Protein AF-A0A1G4R209-F1 (afdb_monomer_lite)

pLDDT: mean 73.8, std 14.52, range [31.02, 89.31]

Foldseek 3Di:
DDDDPQLVVCLVVLVLLSLQLVLLVCCVVDLVCPNNVVSVVVSVVSVRDNADDDDDDPQDDDDQEVVNLVVLSVVCSVHVHPVSVVSSSVSSCNHVVVVVPDPPDPPCPVPPPPDPPVPVVVVVVVVVVVVVVVVVVVVVVVVVVVVVVVLVVVLVVLVVVLVVLQCVQFCDNVDDSPDPVRGNDDPVSVVSNVVSVVVNVVSVVVVVVVD

Structure (mmCIF, N/CA/C/O backbone):
data_AF-A0A1G4R209-F1
#
_entry.id   AF-A0A1G4R209-F1
#
loop_
_atom_site.group_PDB
_atom_site.id
_atom_site.type_symbol
_atom_site.label_atom_id
_atom_site.label_alt_id
_atom_site.label_comp_id
_atom_site.label_asym_id
_atom_site.label_entity_id
_atom_site.label_seq_id
_atom_site.pdbx_PDB_ins_code
_atom_site.Cartn_x
_atom_site.Cartn_y
_atom_site.Cartn_z
_atom_site.occupancy
_atom_site.B_iso_or_equiv
_atom_site.auth_seq_id
_atom_site.auth_comp_id
_atom_site.auth_asym_id
_atom_site.auth_atom_id
_atom_site.pdbx_PDB_model_num
ATOM 1 N N . MET A 1 1 ? 9.454 -24.831 -10.339 1.00 47.66 1 MET A N 1
ATOM 2 C CA . MET A 1 1 ? 9.969 -24.178 -9.111 1.00 47.66 1 MET A CA 1
ATOM 3 C C . MET A 1 1 ? 8.764 -23.698 -8.319 1.00 47.66 1 MET A C 1
ATOM 5 O O . MET A 1 1 ? 7.749 -23.421 -8.931 1.00 47.66 1 MET A O 1
ATOM 9 N N . ALA A 1 2 ? 8.815 -23.712 -6.988 1.00 62.03 2 ALA A N 1
ATOM 10 C CA . ALA A 1 2 ? 7.630 -23.495 -6.159 1.00 62.03 2 ALA A CA 1
ATOM 11 C C . ALA A 1 2 ? 7.357 -22.002 -5.916 1.00 62.03 2 ALA A C 1
ATOM 13 O O . ALA A 1 2 ? 8.281 -21.244 -5.626 1.00 62.03 2 ALA A O 1
ATOM 14 N N . ILE A 1 3 ? 6.080 -21.617 -5.981 1.00 74.06 3 ILE A N 1
ATOM 15 C CA . ILE A 1 3 ? 5.560 -20.349 -5.454 1.00 74.06 3 ILE A CA 1
ATOM 16 C C . ILE A 1 3 ? 6.039 -20.184 -4.008 1.00 74.06 3 ILE A C 1
ATOM 18 O O . ILE A 1 3 ? 5.932 -21.131 -3.218 1.00 74.06 3 ILE A O 1
ATOM 22 N N . SER A 1 4 ? 6.568 -19.002 -3.679 1.00 82.31 4 SER A N 1
ATOM 23 C CA . SER A 1 4 ? 7.173 -18.740 -2.373 1.00 82.31 4 SER A CA 1
ATOM 24 C C . SER A 1 4 ? 6.149 -18.863 -1.239 1.00 82.31 4 SER A C 1
ATOM 26 O O . SER A 1 4 ? 4.947 -18.648 -1.432 1.00 82.31 4 SER A O 1
ATOM 28 N N . ASN A 1 5 ? 6.613 -19.241 -0.047 1.00 83.69 5 ASN A N 1
ATOM 29 C CA . ASN A 1 5 ? 5.727 -19.399 1.105 1.00 83.69 5 ASN A CA 1
ATOM 30 C C . ASN A 1 5 ? 5.118 -18.057 1.527 1.00 83.69 5 ASN A C 1
ATOM 32 O O . ASN A 1 5 ? 3.959 -18.027 1.928 1.00 83.69 5 ASN A O 1
ATOM 36 N N . GLU A 1 6 ? 5.857 -16.962 1.362 1.00 83.69 6 GLU A N 1
ATOM 37 C CA . GLU A 1 6 ? 5.398 -15.597 1.627 1.00 83.69 6 GLU A CA 1
ATOM 38 C C . GLU A 1 6 ? 4.187 -15.256 0.753 1.00 83.69 6 GLU A C 1
ATOM 40 O O . GLU A 1 6 ? 3.164 -14.808 1.261 1.00 83.69 6 GLU A O 1
ATOM 45 N N . PHE A 1 7 ? 4.239 -15.579 -0.544 1.00 86.06 7 PHE A N 1
ATOM 46 C CA . PHE A 1 7 ? 3.107 -15.347 -1.439 1.00 86.06 7 PHE A CA 1
ATOM 47 C C . PHE A 1 7 ? 1.883 -16.182 -1.061 1.00 86.06 7 PHE A C 1
ATOM 49 O O . PHE A 1 7 ? 0.761 -15.683 -1.063 1.00 86.06 7 PHE A O 1
ATOM 56 N N . LYS A 1 8 ? 2.080 -17.452 -0.691 1.00 87.00 8 LYS A N 1
ATOM 57 C CA . LYS A 1 8 ? 0.970 -18.306 -0.243 1.00 87.00 8 LYS A CA 1
ATOM 58 C C . LYS A 1 8 ? 0.307 -17.753 1.016 1.00 87.00 8 LYS A C 1
ATOM 60 O O . LYS A 1 8 ? -0.918 -17.754 1.088 1.00 87.00 8 LYS A O 1
ATOM 65 N N . GLN A 1 9 ? 1.099 -17.264 1.971 1.00 87.75 9 GLN A N 1
ATOM 66 C CA . GLN A 1 9 ? 0.594 -16.629 3.189 1.00 87.75 9 GLN A CA 1
ATOM 67 C C . GLN A 1 9 ? -0.182 -15.346 2.874 1.00 87.75 9 GLN A C 1
ATOM 69 O O . GLN A 1 9 ? -1.299 -15.191 3.360 1.00 87.75 9 GLN A O 1
ATOM 74 N N . ALA A 1 10 ? 0.341 -14.483 1.999 1.00 86.94 10 ALA A N 1
ATOM 75 C CA . ALA A 1 10 ? -0.349 -13.266 1.568 1.00 86.94 10 ALA A CA 1
ATOM 76 C C . ALA A 1 10 ? -1.723 -13.573 0.939 1.00 86.94 10 ALA A C 1
ATOM 78 O O . ALA A 1 10 ? -2.725 -12.937 1.268 1.00 86.94 10 ALA A O 1
ATOM 79 N N . VAL A 1 11 ? -1.801 -14.614 0.098 1.00 87.94 11 VAL A N 1
ATOM 80 C CA . VAL A 1 11 ? -3.060 -15.081 -0.510 1.00 87.94 11 VAL A CA 1
ATOM 81 C C . VAL A 1 11 ? -4.027 -15.656 0.526 1.00 87.94 11 VAL A C 1
ATOM 83 O O . VAL A 1 11 ? -5.213 -15.330 0.491 1.00 87.94 11 VAL A O 1
ATOM 86 N N . MET A 1 12 ? -3.540 -16.460 1.476 1.00 86.62 12 MET A N 1
ATOM 87 C CA . MET A 1 12 ? -4.365 -16.995 2.569 1.00 86.62 12 MET A CA 1
ATOM 88 C C . MET A 1 12 ? -4.934 -15.885 3.460 1.00 86.62 12 MET A C 1
ATOM 90 O O . MET A 1 12 ? -6.109 -15.926 3.823 1.00 86.62 12 MET A O 1
ATOM 94 N N . ASN A 1 13 ? -4.121 -14.874 3.763 1.00 87.06 13 ASN A N 1
ATOM 95 C CA . ASN A 1 13 ? -4.500 -13.726 4.585 1.00 87.06 13 ASN A CA 1
ATOM 96 C C . ASN A 1 13 ? -5.337 -12.690 3.818 1.00 87.06 13 ASN A C 1
ATOM 98 O O . ASN A 1 13 ? -5.828 -11.738 4.423 1.00 87.06 13 ASN A O 1
ATOM 102 N N . LYS A 1 14 ? -5.524 -12.880 2.502 1.00 86.69 14 LYS A N 1
ATOM 103 C CA . LYS A 1 14 ? -6.190 -11.939 1.588 1.00 86.69 14 LYS A CA 1
ATOM 104 C C . LYS A 1 14 ? -5.576 -10.536 1.633 1.00 86.69 14 LYS A C 1
ATOM 106 O O . LYS A 1 14 ? -6.288 -9.544 1.467 1.00 86.69 14 LYS A O 1
ATOM 111 N N . ASP A 1 15 ? -4.261 -10.447 1.831 1.00 87.62 15 ASP A N 1
ATOM 112 C CA . ASP A 1 15 ? -3.549 -9.173 1.773 1.00 87.62 15 ASP A CA 1
ATOM 113 C C . ASP A 1 15 ? -3.336 -8.769 0.310 1.00 87.62 15 ASP A C 1
ATOM 115 O O . ASP A 1 15 ? -2.365 -9.138 -0.351 1.00 87.62 15 ASP A O 1
ATOM 119 N N . ILE A 1 16 ? -4.295 -8.014 -0.219 1.00 86.94 16 ILE A N 1
ATOM 120 C CA . ILE A 1 16 ? -4.305 -7.591 -1.621 1.00 86.94 16 ILE A CA 1
ATOM 121 C C . ILE A 1 16 ? -3.069 -6.740 -1.956 1.00 86.94 16 ILE A C 1
ATOM 123 O O . ILE A 1 16 ? -2.544 -6.844 -3.065 1.00 86.94 16 ILE A O 1
ATOM 127 N N . LEU A 1 17 ? -2.584 -5.909 -1.028 1.00 85.06 17 LEU A N 1
ATOM 128 C CA . LEU A 1 17 ? -1.421 -5.053 -1.274 1.00 85.06 17 LEU A CA 1
ATOM 129 C C . LEU A 1 17 ? -0.145 -5.886 -1.383 1.00 85.06 17 LEU A C 1
ATOM 131 O O . LEU A 1 17 ? 0.637 -5.690 -2.316 1.00 85.06 17 LEU A O 1
ATOM 135 N N . GLU A 1 18 ? 0.035 -6.839 -0.472 1.00 84.94 18 GLU A N 1
ATOM 136 C CA . GLU A 1 18 ? 1.189 -7.732 -0.472 1.00 84.94 18 GLU A CA 1
ATOM 137 C C . GLU A 1 18 ? 1.201 -8.630 -1.718 1.00 84.94 18 GLU A C 1
ATOM 139 O O . GLU A 1 18 ? 2.226 -8.744 -2.395 1.00 84.94 18 GLU A O 1
ATOM 144 N N . ILE A 1 19 ? 0.044 -9.173 -2.114 1.00 85.88 19 ILE A N 1
ATOM 145 C CA . ILE A 1 19 ? -0.094 -9.967 -3.344 1.00 85.88 19 ILE A CA 1
ATOM 146 C C . ILE A 1 19 ? 0.293 -9.142 -4.582 1.00 85.88 19 ILE A C 1
ATOM 148 O O . ILE A 1 19 ? 1.057 -9.618 -5.426 1.00 85.88 19 ILE A O 1
ATOM 152 N N . ARG A 1 20 ? -0.190 -7.896 -4.691 1.00 88.31 20 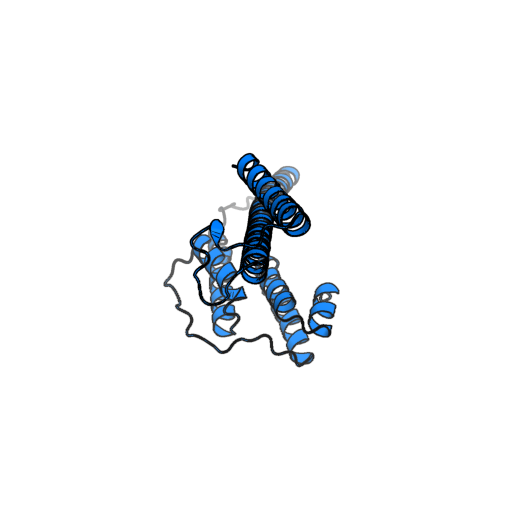ARG A N 1
ATOM 153 C CA . ARG A 1 20 ? 0.123 -6.995 -5.817 1.00 88.31 20 ARG A CA 1
ATOM 154 C C . ARG A 1 20 ? 1.607 -6.647 -5.882 1.00 88.31 20 ARG A C 1
ATOM 156 O O . ARG A 1 20 ? 2.190 -6.665 -6.966 1.00 88.31 20 ARG A O 1
ATOM 163 N N . LEU A 1 21 ? 2.227 -6.366 -4.737 1.00 83.94 21 LEU A N 1
ATOM 164 C CA . LEU A 1 21 ? 3.652 -6.050 -4.661 1.00 83.94 21 LEU A CA 1
ATOM 165 C C . LEU A 1 21 ? 4.512 -7.249 -5.080 1.00 83.94 21 LEU A C 1
ATOM 167 O O . LEU A 1 21 ? 5.443 -7.099 -5.870 1.00 83.94 21 LEU A O 1
ATOM 171 N N . LEU A 1 22 ? 4.172 -8.449 -4.603 1.00 85.00 22 LEU A N 1
ATOM 172 C CA . LEU A 1 22 ? 4.881 -9.678 -4.954 1.00 85.00 22 LEU A CA 1
ATOM 173 C C . LEU A 1 22 ? 4.715 -10.034 -6.440 1.00 85.00 22 LEU A C 1
ATOM 175 O O . LEU A 1 22 ? 5.694 -10.409 -7.089 1.00 85.00 22 LEU A O 1
ATOM 179 N N . LEU A 1 23 ? 3.518 -9.851 -7.009 1.00 87.00 23 LEU A N 1
ATOM 180 C CA . LEU A 1 23 ? 3.283 -10.013 -8.448 1.00 87.00 23 LEU A CA 1
ATOM 181 C C . LEU A 1 23 ? 4.105 -9.019 -9.271 1.00 87.00 23 LEU A C 1
ATOM 183 O O . LEU A 1 23 ? 4.783 -9.431 -10.209 1.00 87.00 23 LEU A O 1
ATOM 187 N N . LYS A 1 24 ? 4.120 -7.737 -8.893 1.00 85.75 24 LYS A N 1
ATOM 188 C CA . LYS A 1 24 ? 4.965 -6.724 -9.542 1.00 85.75 24 LYS A CA 1
ATOM 189 C C . LYS A 1 24 ? 6.442 -7.122 -9.498 1.00 85.75 24 LYS A C 1
ATOM 191 O O . LYS A 1 24 ? 7.114 -7.099 -10.525 1.00 85.75 24 LYS A O 1
ATOM 196 N N . ASN A 1 25 ? 6.949 -7.517 -8.330 1.00 84.25 25 ASN A N 1
ATOM 197 C CA . ASN A 1 25 ? 8.352 -7.904 -8.169 1.00 84.25 25 ASN A CA 1
ATOM 198 C C . ASN A 1 25 ? 8.721 -9.093 -9.067 1.00 84.25 25 ASN A C 1
ATOM 200 O O . ASN A 1 25 ? 9.827 -9.139 -9.601 1.00 84.25 25 ASN A O 1
ATOM 204 N N . SER A 1 26 ? 7.787 -10.022 -9.296 1.00 84.00 26 SER A N 1
ATOM 205 C CA . SER A 1 26 ? 8.015 -11.156 -10.197 1.00 84.00 26 SER A CA 1
ATOM 206 C C . SER A 1 26 ? 8.302 -10.738 -11.648 1.00 84.00 26 SER A C 1
ATOM 208 O O . SER A 1 26 ? 9.099 -11.405 -12.300 1.00 84.00 26 SER A O 1
ATOM 210 N N . LEU A 1 27 ? 7.749 -9.613 -12.124 1.00 82.62 27 LEU A N 1
ATOM 211 C CA . LEU A 1 27 ? 7.979 -9.091 -13.482 1.00 82.62 27 LEU A CA 1
ATOM 212 C C . LEU A 1 27 ? 9.399 -8.549 -13.682 1.00 82.62 27 LEU A C 1
ATOM 214 O O . LEU A 1 27 ? 9.926 -8.583 -14.789 1.00 82.62 27 LEU A O 1
ATOM 218 N N . LEU A 1 28 ? 10.012 -8.036 -12.613 1.00 78.19 28 LEU A N 1
ATOM 219 C CA . LEU A 1 28 ? 11.387 -7.528 -12.631 1.00 78.19 28 LEU A CA 1
ATOM 220 C C . LEU A 1 28 ? 12.420 -8.639 -12.449 1.00 78.19 28 LEU A C 1
ATOM 222 O O . LEU A 1 28 ? 13.523 -8.562 -12.985 1.00 78.19 28 LEU A O 1
ATOM 226 N N . LEU A 1 29 ? 12.064 -9.665 -11.675 1.00 73.31 29 LEU A N 1
ATOM 227 C CA . LEU A 1 29 ? 12.919 -10.823 -11.423 1.00 73.31 29 LEU A CA 1
ATOM 228 C C . LEU A 1 29 ? 12.920 -11.818 -12.589 1.00 73.31 29 LEU A C 1
ATOM 230 O O . LEU A 1 29 ? 13.865 -12.595 -12.719 1.00 73.31 29 LEU A O 1
ATOM 234 N N . ASP A 1 30 ? 11.856 -11.835 -13.391 1.00 75.06 30 ASP A N 1
ATOM 235 C CA . ASP A 1 30 ? 11.672 -12.756 -14.506 1.00 75.06 30 ASP A CA 1
ATOM 236 C C . ASP A 1 30 ? 11.050 -12.046 -15.718 1.00 75.06 30 ASP A C 1
ATOM 238 O O . ASP A 1 30 ? 9.835 -11.861 -15.806 1.00 75.06 30 ASP A O 1
ATOM 242 N N . THR A 1 31 ? 11.895 -11.711 -16.695 1.00 74.00 31 THR A N 1
ATOM 243 C CA . THR A 1 31 ? 11.481 -11.081 -17.957 1.00 74.00 31 THR A CA 1
ATOM 244 C C . THR A 1 31 ? 10.785 -12.048 -18.923 1.00 74.00 31 THR A C 1
ATOM 246 O O . THR A 1 31 ? 10.283 -11.611 -19.953 1.00 74.00 31 THR A O 1
ATOM 249 N N . SER A 1 32 ? 10.719 -13.352 -18.608 1.00 74.69 32 SER A N 1
ATOM 250 C CA . SER A 1 32 ? 9.911 -14.338 -19.350 1.00 74.69 32 SER A CA 1
ATOM 251 C C . SER A 1 32 ? 8.454 -14.410 -18.867 1.00 74.69 32 SER A C 1
ATOM 253 O O . SER A 1 32 ? 7.629 -15.128 -19.447 1.00 74.69 32 SER A O 1
ATOM 255 N N . PHE A 1 33 ? 8.136 -13.691 -17.781 1.00 82.31 33 PHE A N 1
ATOM 256 C CA . PHE A 1 33 ? 6.826 -13.650 -17.124 1.00 82.31 33 PHE A CA 1
ATOM 257 C C . PHE A 1 33 ? 6.269 -15.034 -16.742 1.00 82.31 33 PHE A C 1
ATOM 259 O O . PHE A 1 33 ? 5.058 -15.214 -16.581 1.00 82.31 33 PHE A O 1
ATOM 266 N N . GLY A 1 34 ? 7.131 -16.046 -16.610 1.00 80.56 34 GLY A N 1
ATOM 267 C CA . GLY A 1 34 ? 6.741 -17.391 -16.194 1.00 80.56 34 GLY A CA 1
ATOM 268 C C . GLY A 1 34 ? 6.256 -17.389 -14.750 1.00 80.56 34 GLY A C 1
ATOM 269 O O . GLY A 1 34 ? 5.129 -17.798 -14.472 1.00 80.56 34 GLY A O 1
ATOM 270 N N . LYS A 1 35 ? 7.064 -16.822 -13.845 1.00 81.88 35 LYS A N 1
ATOM 271 C CA . LYS A 1 35 ? 6.723 -16.724 -12.415 1.00 81.88 35 LYS A CA 1
ATOM 272 C C . LYS A 1 35 ? 5.458 -15.909 -12.165 1.00 81.88 35 LYS A C 1
ATOM 274 O O . LYS A 1 35 ? 4.622 -16.310 -11.361 1.00 81.88 35 LYS A O 1
ATOM 279 N N . TYR A 1 36 ? 5.302 -14.802 -12.888 1.00 87.12 36 TYR A N 1
ATOM 280 C CA . TYR A 1 36 ? 4.107 -13.968 -12.813 1.00 87.12 36 TYR A CA 1
ATOM 281 C C . TYR A 1 36 ? 2.836 -14.771 -13.130 1.00 87.12 36 TYR A C 1
ATOM 283 O O . TYR A 1 36 ? 1.884 -14.748 -12.352 1.00 87.12 36 TYR A O 1
ATOM 291 N N . ARG A 1 37 ? 2.836 -15.540 -14.229 1.00 87.12 37 ARG A N 1
ATOM 292 C CA . ARG A 1 37 ? 1.682 -16.364 -14.632 1.00 87.12 37 ARG A CA 1
ATOM 293 C C . ARG A 1 37 ? 1.355 -17.450 -13.613 1.00 87.12 37 ARG A C 1
ATOM 295 O O . ARG A 1 37 ? 0.186 -17.661 -13.305 1.00 87.12 37 ARG A O 1
ATOM 302 N N . GLU A 1 38 ? 2.367 -18.117 -13.062 1.00 86.75 38 GLU A N 1
ATOM 303 C CA . GLU A 1 38 ? 2.166 -19.123 -12.010 1.00 86.75 38 GLU A CA 1
ATOM 304 C C . GLU A 1 38 ? 1.527 -18.515 -10.752 1.00 86.75 38 GLU A C 1
ATOM 306 O O . GLU A 1 38 ? 0.564 -19.062 -10.210 1.00 86.75 38 GLU A O 1
ATOM 311 N N . MET A 1 39 ? 2.028 -17.358 -10.312 1.00 86.62 39 MET A N 1
ATOM 312 C CA . MET A 1 39 ? 1.504 -16.629 -9.155 1.00 86.62 39 MET A CA 1
ATOM 313 C C . MET A 1 39 ? 0.073 -16.132 -9.394 1.00 86.62 39 MET A C 1
ATOM 315 O O . MET A 1 39 ? -0.779 -16.270 -8.516 1.00 86.62 39 MET A O 1
ATOM 319 N N . LEU A 1 40 ? -0.216 -15.616 -10.591 1.00 89.31 40 LEU A N 1
ATOM 320 C CA . LEU A 1 40 ? -1.552 -15.161 -10.966 1.00 89.31 40 LEU A CA 1
ATOM 321 C C . LEU A 1 40 ? -2.562 -16.317 -10.975 1.00 89.31 40 LEU A C 1
ATOM 323 O O . LEU A 1 40 ? -3.647 -16.199 -10.405 1.00 89.31 40 LEU A O 1
ATOM 327 N N . ASN A 1 41 ? -2.183 -17.466 -11.541 1.00 88.56 41 ASN A N 1
ATOM 328 C CA . ASN A 1 41 ? -3.017 -18.669 -11.539 1.00 88.56 41 ASN A CA 1
ATOM 329 C C . ASN A 1 41 ? -3.347 -19.136 -10.115 1.00 88.56 41 ASN A C 1
ATOM 331 O O . ASN A 1 41 ? -4.488 -19.504 -9.834 1.00 88.56 41 ASN A O 1
ATOM 335 N N . TYR A 1 42 ? -2.376 -19.082 -9.201 1.00 87.94 42 TYR A N 1
ATOM 336 C CA . TYR A 1 42 ? -2.588 -19.455 -7.803 1.00 87.94 42 TYR A CA 1
ATOM 337 C C . TYR A 1 42 ? -3.586 -18.527 -7.093 1.00 87.94 42 TYR A C 1
ATOM 339 O O . TYR A 1 42 ? -4.495 -19.003 -6.408 1.00 87.94 42 TYR A O 1
ATOM 347 N N . VAL A 1 43 ? -3.478 -17.214 -7.307 1.00 88.12 43 VAL A N 1
ATOM 348 C CA . VAL A 1 43 ? -4.421 -16.220 -6.760 1.00 88.12 43 VAL A CA 1
ATOM 349 C C . VAL A 1 43 ? -5.832 -16.445 -7.296 1.00 88.12 43 VAL A C 1
ATOM 351 O O . VAL A 1 43 ? -6.779 -16.526 -6.511 1.00 88.12 43 VAL A O 1
ATOM 354 N N . ASN A 1 44 ? -5.961 -16.627 -8.613 1.00 86.19 44 ASN A N 1
ATOM 355 C CA . ASN A 1 44 ? -7.243 -16.880 -9.269 1.00 86.19 44 ASN A CA 1
ATOM 356 C C . ASN A 1 44 ? -7.898 -18.164 -8.737 1.00 86.19 44 ASN A C 1
ATOM 358 O O . ASN A 1 44 ? -9.084 -18.167 -8.417 1.00 86.19 44 ASN A O 1
ATOM 362 N N . SER A 1 45 ? -7.115 -19.235 -8.556 1.00 86.12 45 SER A N 1
ATOM 363 C CA . SER A 1 45 ? -7.606 -20.497 -7.982 1.00 86.12 45 SER A CA 1
ATOM 364 C C . SER A 1 45 ? -8.038 -20.380 -6.514 1.00 86.12 45 SER A C 1
ATOM 366 O O . SER A 1 45 ? -8.860 -21.166 -6.049 1.00 86.12 45 SER A O 1
ATOM 368 N N . SER A 1 46 ? -7.525 -19.378 -5.795 1.00 84.69 46 SER A N 1
ATOM 369 C CA . SER A 1 46 ? -7.863 -19.104 -4.394 1.00 84.69 46 SER A CA 1
ATOM 370 C C . SER A 1 46 ? -9.102 -18.207 -4.238 1.00 84.69 46 SER A C 1
ATOM 372 O O . SER A 1 46 ? -9.526 -17.940 -3.114 1.00 84.69 46 SER A O 1
ATOM 374 N N . GLY A 1 47 ? -9.686 -17.721 -5.343 1.00 80.75 47 GLY A N 1
ATOM 375 C CA . GLY A 1 47 ? -10.883 -16.874 -5.338 1.00 80.75 47 GLY A CA 1
ATOM 376 C C . GLY A 1 47 ? -10.658 -15.450 -4.812 1.00 80.75 47 GLY A C 1
ATOM 377 O O . GLY A 1 47 ? -11.614 -14.789 -4.407 1.00 80.75 47 GLY A O 1
ATOM 378 N N . VAL A 1 48 ? -9.409 -14.973 -4.782 1.00 84.94 48 VAL A N 1
ATOM 379 C CA . VAL A 1 48 ? -9.071 -13.608 -4.354 1.00 84.94 48 VAL A CA 1
ATOM 380 C C . VAL A 1 48 ? -9.067 -12.690 -5.573 1.00 84.94 48 VAL A C 1
ATOM 382 O O . VAL A 1 48 ? -8.265 -12.874 -6.484 1.00 84.94 48 VAL A O 1
ATOM 385 N N . ASN A 1 49 ? -9.936 -11.676 -5.583 1.00 84.06 49 ASN A N 1
ATOM 386 C CA . ASN A 1 49 ? -9.903 -10.650 -6.620 1.00 84.06 49 ASN A CA 1
ATOM 387 C C . ASN A 1 49 ? -8.836 -9.597 -6.288 1.00 84.06 49 ASN A C 1
ATOM 389 O O . ASN A 1 49 ? -8.969 -8.852 -5.317 1.00 84.06 49 ASN A O 1
ATOM 393 N N . ILE A 1 50 ? -7.783 -9.543 -7.100 1.00 84.06 50 ILE A N 1
ATOM 394 C CA . ILE A 1 50 ? -6.688 -8.574 -6.966 1.00 84.06 50 ILE A CA 1
ATOM 395 C C . ILE A 1 50 ? -6.827 -7.378 -7.906 1.00 84.06 50 ILE A C 1
ATOM 397 O O . ILE A 1 50 ? -6.068 -6.415 -7.768 1.00 84.06 50 ILE A O 1
ATOM 401 N N . TRP A 1 51 ? -7.773 -7.420 -8.840 1.00 84.81 51 TRP A N 1
ATOM 402 C CA . TRP A 1 51 ? -7.942 -6.405 -9.870 1.00 84.81 51 TRP A CA 1
ATOM 403 C C . TRP A 1 51 ? -8.711 -5.197 -9.342 1.00 84.81 51 TRP A C 1
ATOM 405 O O . TRP A 1 51 ? -9.608 -5.322 -8.507 1.00 84.81 51 TRP A O 1
ATOM 415 N N . ILE A 1 52 ? -8.325 -4.017 -9.815 1.00 83.25 52 ILE A N 1
ATOM 416 C CA . ILE A 1 52 ? -9.065 -2.769 -9.623 1.00 83.25 52 ILE A CA 1
ATOM 417 C C . ILE A 1 52 ? -9.849 -2.491 -10.905 1.00 83.25 52 ILE A C 1
ATOM 419 O O . ILE A 1 52 ? -9.349 -2.772 -11.997 1.00 83.25 52 ILE A O 1
ATOM 423 N N . ASP A 1 53 ? -11.050 -1.926 -10.769 1.00 74.62 53 ASP A N 1
ATOM 424 C CA . ASP A 1 53 ? -11.855 -1.474 -11.905 1.00 74.62 53 ASP A CA 1
ATOM 425 C C . ASP A 1 53 ? -11.017 -0.610 -12.855 1.00 74.62 53 ASP A C 1
ATOM 427 O O . ASP A 1 53 ? -10.323 0.328 -12.443 1.00 74.62 53 ASP A O 1
ATOM 431 N N . SER A 1 54 ? -11.051 -0.967 -14.139 1.00 62.44 54 SER A N 1
ATOM 432 C CA . SER A 1 54 ? -10.141 -0.421 -15.138 1.00 62.44 54 SER A CA 1
ATOM 433 C C . SER A 1 54 ? -10.405 1.066 -15.368 1.00 62.44 54 SER A C 1
ATOM 435 O O . SER A 1 54 ? -11.485 1.458 -15.818 1.00 62.44 54 SER A O 1
ATOM 437 N N . LYS A 1 55 ? -9.384 1.893 -15.153 1.00 67.06 55 LYS A N 1
ATOM 438 C CA . LYS A 1 55 ? -9.279 3.186 -15.833 1.00 67.06 55 LYS A CA 1
ATOM 439 C C . LYS A 1 55 ? -8.576 2.984 -17.179 1.00 67.06 55 LYS A C 1
ATOM 441 O O . LYS A 1 55 ? -7.720 2.101 -17.267 1.00 67.06 55 LYS A O 1
ATOM 446 N N . PRO A 1 56 ? -8.891 3.791 -18.206 1.00 68.75 56 PRO A N 1
ATOM 447 C CA . PRO A 1 56 ? -8.143 3.778 -19.456 1.00 68.75 56 PRO A CA 1
ATOM 448 C C . PRO A 1 56 ? -6.658 4.023 -19.178 1.00 68.75 56 PRO A C 1
ATOM 450 O O . PRO A 1 56 ? -6.302 5.009 -18.532 1.00 68.75 56 PRO A O 1
ATOM 453 N N . VAL A 1 57 ? -5.805 3.116 -19.647 1.00 72.19 57 VAL A N 1
ATOM 454 C CA . VAL A 1 57 ? -4.350 3.263 -19.548 1.00 72.19 57 VAL A CA 1
ATOM 455 C C . VAL A 1 57 ? -3.894 4.211 -20.648 1.00 72.19 57 VAL A C 1
ATOM 457 O O . VAL A 1 57 ? -4.124 3.940 -21.828 1.00 72.19 57 VAL A O 1
ATOM 460 N N . ASP A 1 58 ? -3.243 5.309 -20.270 1.00 76.38 58 ASP A N 1
ATOM 461 C CA . ASP A 1 58 ? -2.655 6.251 -21.221 1.00 76.38 58 ASP A CA 1
ATOM 462 C C . ASP A 1 58 ? -1.356 5.663 -21.795 1.00 76.38 58 ASP A C 1
ATOM 464 O O . ASP A 1 58 ? -0.272 5.765 -21.214 1.00 76.38 58 ASP A O 1
ATOM 468 N N . ARG A 1 59 ? -1.484 4.940 -22.912 1.00 81.19 59 ARG A N 1
ATOM 469 C CA . ARG A 1 59 ? -0.360 4.258 -23.558 1.00 81.19 59 ARG A CA 1
ATOM 470 C C . ARG A 1 59 ? 0.507 5.277 -24.289 1.00 81.19 59 ARG A C 1
ATOM 472 O O . ARG A 1 59 ? 0.097 5.836 -25.303 1.00 81.19 59 ARG A O 1
ATOM 479 N N . LYS A 1 60 ? 1.740 5.462 -23.822 1.00 82.56 60 LYS A N 1
ATOM 480 C CA . LYS A 1 60 ? 2.720 6.326 -24.487 1.00 82.56 60 LYS A CA 1
ATOM 481 C C . LYS A 1 60 ? 3.273 5.661 -25.740 1.00 82.56 60 LYS A C 1
ATOM 483 O O . LYS A 1 60 ? 3.489 4.447 -25.782 1.00 82.56 60 LYS A O 1
ATOM 488 N N . GLU A 1 61 ? 3.556 6.479 -26.746 1.00 80.12 61 GLU A N 1
ATOM 489 C CA . GLU A 1 61 ? 4.203 6.030 -27.974 1.00 80.12 61 GLU A CA 1
ATOM 490 C C . GLU A 1 61 ? 5.670 5.637 -27.737 1.00 80.12 61 GLU A C 1
ATOM 492 O O . GLU A 1 61 ? 6.328 6.079 -26.791 1.00 80.12 61 GLU A O 1
ATOM 497 N N . LYS A 1 62 ? 6.183 4.761 -28.605 1.00 78.38 62 LYS A N 1
ATOM 498 C CA . LYS A 1 62 ? 7.587 4.334 -28.606 1.00 78.38 62 LYS A CA 1
ATOM 499 C C . LYS A 1 62 ? 8.499 5.498 -29.035 1.00 78.38 62 LYS A C 1
ATOM 501 O O . LYS A 1 62 ? 8.063 6.336 -29.821 1.00 78.38 62 LYS A O 1
ATOM 506 N N . PRO A 1 63 ? 9.778 5.521 -28.618 1.00 79.38 63 PRO A N 1
ATOM 507 C CA . PRO A 1 63 ? 10.501 4.481 -27.881 1.00 79.38 63 PRO A CA 1
ATOM 508 C C . PRO A 1 63 ? 10.249 4.516 -26.369 1.00 79.38 63 PRO A C 1
ATOM 510 O O . PRO A 1 63 ? 10.316 5.564 -25.734 1.00 79.38 63 PRO A O 1
ATOM 513 N N . TRP A 1 64 ? 10.029 3.343 -25.770 1.00 84.00 64 TRP A N 1
ATOM 514 C CA . TRP A 1 64 ? 9.917 3.224 -24.317 1.00 84.00 64 TRP A CA 1
ATOM 515 C C . TRP A 1 64 ? 11.302 3.190 -23.662 1.00 84.00 64 TRP A C 1
ATOM 517 O O . TRP A 1 64 ? 12.189 2.449 -24.090 1.00 84.00 64 TRP A O 1
ATOM 527 N N . THR A 1 65 ? 11.488 4.001 -22.622 1.00 82.88 65 THR A N 1
ATOM 528 C CA . THR A 1 65 ? 12.750 4.133 -21.881 1.00 82.88 65 THR A CA 1
ATOM 529 C C . THR A 1 65 ? 12.678 3.433 -20.524 1.00 82.88 65 THR A C 1
ATOM 531 O O . THR A 1 65 ? 11.599 3.104 -20.028 1.00 82.88 65 THR A O 1
ATOM 534 N N . LYS A 1 66 ? 13.836 3.231 -19.879 1.00 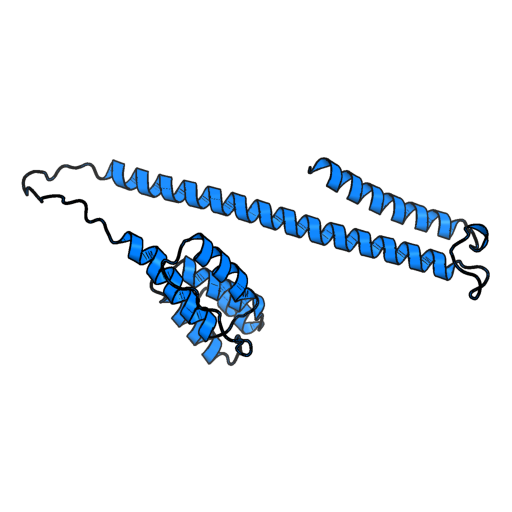80.00 66 LYS A N 1
ATOM 535 C CA . LYS A 1 66 ? 13.890 2.731 -18.493 1.00 80.00 66 LYS A CA 1
ATOM 536 C C . LYS A 1 66 ? 13.158 3.656 -17.518 1.00 80.00 66 LYS A C 1
ATOM 538 O O . LYS A 1 66 ? 12.521 3.165 -16.595 1.00 80.00 66 LYS A O 1
ATOM 543 N N . ASP A 1 67 ? 13.207 4.966 -17.746 1.00 81.94 67 ASP A N 1
ATOM 544 C CA . ASP A 1 67 ? 12.515 5.943 -16.901 1.00 81.94 67 ASP A CA 1
ATOM 545 C C . ASP A 1 67 ? 10.998 5.788 -17.004 1.00 81.94 67 ASP A C 1
ATOM 547 O O . ASP A 1 67 ? 10.301 5.816 -15.991 1.00 81.94 67 ASP A O 1
ATOM 551 N N . LEU A 1 68 ? 10.491 5.536 -18.218 1.00 81.94 68 LEU A N 1
ATOM 552 C CA . LEU A 1 68 ? 9.084 5.211 -18.421 1.00 81.94 68 LEU A CA 1
ATOM 553 C C . LEU A 1 68 ? 8.715 3.902 -17.715 1.00 81.94 68 LEU A C 1
ATOM 555 O O . LEU A 1 68 ? 7.726 3.861 -16.994 1.00 81.94 68 LEU A O 1
ATOM 559 N N . MET A 1 69 ? 9.534 2.859 -17.858 1.00 83.69 69 MET A N 1
ATOM 560 C CA . MET A 1 69 ? 9.324 1.584 -17.167 1.00 83.69 69 MET A CA 1
ATOM 561 C C . MET A 1 69 ? 9.249 1.763 -15.642 1.00 83.69 69 MET A C 1
ATOM 563 O O . MET A 1 69 ? 8.327 1.253 -15.013 1.00 83.69 69 MET A O 1
ATOM 567 N N . ASN A 1 70 ? 10.179 2.515 -15.046 1.00 84.44 70 ASN A N 1
ATOM 568 C CA . ASN A 1 70 ? 10.210 2.790 -13.605 1.00 84.44 70 ASN A CA 1
ATOM 569 C C . ASN A 1 70 ? 8.988 3.591 -13.134 1.00 84.44 70 ASN A C 1
ATOM 571 O O . ASN A 1 70 ? 8.441 3.327 -12.057 1.00 84.44 70 ASN A O 1
ATOM 575 N N . TYR A 1 71 ? 8.541 4.545 -13.951 1.00 86.81 71 TYR A N 1
ATOM 576 C CA . TYR A 1 71 ? 7.323 5.303 -13.697 1.00 86.81 71 TYR A CA 1
ATOM 577 C C . TYR A 1 71 ? 6.090 4.387 -13.671 1.00 86.81 71 TYR A C 1
ATOM 579 O O . TYR A 1 71 ? 5.385 4.352 -12.660 1.00 86.81 71 TYR A O 1
ATOM 587 N N . GLU A 1 72 ? 5.881 3.580 -14.717 1.00 86.69 72 GLU A N 1
ATOM 588 C CA . GLU A 1 72 ? 4.730 2.666 -14.798 1.00 86.69 72 GLU A CA 1
ATOM 589 C C . GLU A 1 72 ? 4.775 1.584 -13.701 1.00 86.69 72 GLU A C 1
ATOM 591 O O . GLU A 1 72 ? 3.759 1.264 -13.084 1.00 86.69 72 GLU A O 1
ATOM 596 N N . LEU A 1 73 ? 5.968 1.090 -13.341 1.00 84.12 73 LEU A N 1
ATOM 597 C CA . LEU A 1 73 ? 6.159 0.179 -12.203 1.00 84.12 73 LEU A CA 1
ATOM 598 C C . LEU A 1 73 ? 5.692 0.786 -10.878 1.00 84.12 73 LEU A C 1
ATOM 600 O O . LEU A 1 73 ? 5.237 0.065 -9.989 1.00 84.12 73 LEU A O 1
ATOM 604 N N . THR A 1 74 ? 5.847 2.092 -10.697 1.00 82.31 74 THR A N 1
ATOM 605 C CA . THR A 1 74 ? 5.399 2.781 -9.481 1.00 82.31 74 THR A CA 1
ATOM 606 C C . THR A 1 74 ? 3.892 3.026 -9.524 1.00 82.31 74 THR A C 1
ATOM 608 O O . THR A 1 74 ? 3.210 2.841 -8.515 1.00 82.31 74 THR A O 1
ATOM 611 N N . ALA A 1 75 ? 3.359 3.371 -10.697 1.00 81.69 75 ALA A N 1
ATOM 612 C CA . ALA A 1 75 ? 1.941 3.643 -10.902 1.00 81.69 75 ALA A CA 1
ATOM 613 C C . ALA A 1 75 ? 1.059 2.392 -10.730 1.00 81.69 75 ALA A C 1
ATOM 615 O O . ALA A 1 75 ? 0.006 2.464 -10.090 1.00 81.69 75 ALA A O 1
ATOM 616 N N . ILE A 1 76 ? 1.506 1.226 -11.210 1.00 83.94 76 ILE A N 1
ATOM 617 C CA . ILE A 1 76 ? 0.688 0.002 -11.243 1.00 83.94 76 ILE A CA 1
ATOM 618 C C . ILE A 1 76 ? 0.263 -0.524 -9.864 1.00 83.94 76 ILE A C 1
ATOM 620 O O . ILE A 1 76 ? -0.720 -1.249 -9.752 1.00 83.94 76 ILE A O 1
ATOM 624 N N . VAL A 1 77 ? 0.967 -0.149 -8.789 1.00 73.44 77 VAL A N 1
ATOM 625 C CA . VAL A 1 77 ? 0.578 -0.530 -7.418 1.00 73.44 77 VAL A CA 1
ATOM 626 C C . VAL A 1 77 ? -0.765 0.104 -7.032 1.00 73.44 77 VAL A C 1
ATOM 628 O O . VAL A 1 77 ? -1.556 -0.519 -6.322 1.00 73.44 77 VAL A O 1
ATOM 631 N N . ASN A 1 78 ? -1.033 1.319 -7.522 1.00 75.06 78 ASN A N 1
ATOM 632 C CA . ASN A 1 78 ? -2.259 2.067 -7.240 1.00 75.06 78 ASN A CA 1
ATOM 633 C C . ASN A 1 78 ? -3.365 1.806 -8.273 1.00 75.06 78 ASN A C 1
ATOM 635 O O . ASN A 1 78 ? -4.537 1.835 -7.909 1.00 75.06 78 ASN A O 1
ATOM 639 N N . ASP A 1 79 ? -3.000 1.509 -9.523 1.00 79.69 79 ASP A N 1
ATOM 640 C CA . ASP A 1 79 ? -3.925 1.221 -10.627 1.00 79.69 79 ASP A CA 1
ATOM 641 C C . ASP A 1 79 ? -3.668 -0.196 -11.180 1.00 79.69 79 ASP A C 1
ATOM 643 O O . ASP A 1 79 ? -3.247 -0.384 -12.324 1.00 79.69 79 ASP A O 1
ATOM 647 N N . PHE A 1 80 ? -3.882 -1.203 -10.325 1.00 82.19 80 PHE A N 1
ATOM 648 C CA . PHE A 1 80 ? -3.631 -2.621 -10.608 1.00 82.19 80 PHE A CA 1
ATOM 649 C C . PHE A 1 80 ? -4.764 -3.230 -11.453 1.00 82.19 80 PHE A C 1
ATOM 651 O O . PHE A 1 80 ? -5.609 -3.978 -10.951 1.00 82.19 80 PHE A O 1
ATOM 658 N N . SER A 1 81 ? -4.805 -2.866 -12.733 1.00 85.94 81 SER A N 1
ATOM 659 C CA . SER A 1 81 ? -5.718 -3.423 -13.736 1.00 85.94 81 SER A CA 1
ATOM 660 C C . SER A 1 81 ? -4.994 -4.386 -14.679 1.00 85.94 81 SER A C 1
ATOM 662 O O . SER A 1 81 ? -3.769 -4.348 -14.821 1.00 85.94 81 SER A O 1
ATOM 664 N N . GLU A 1 82 ? -5.759 -5.253 -15.338 1.00 83.62 82 GLU A N 1
ATOM 665 C CA . GLU A 1 82 ? -5.230 -6.214 -16.310 1.00 83.62 82 GLU A CA 1
ATOM 666 C C . GLU A 1 82 ? -4.597 -5.501 -17.518 1.00 83.62 82 GLU A C 1
ATOM 668 O O . GLU A 1 82 ? -3.467 -5.806 -17.901 1.00 83.62 82 GLU A O 1
ATOM 673 N N . ASP A 1 83 ? -5.255 -4.455 -18.028 1.00 84.50 83 ASP A N 1
ATOM 674 C CA . ASP A 1 83 ? -4.756 -3.644 -19.144 1.00 84.50 83 ASP A CA 1
ATOM 675 C C . ASP A 1 83 ? -3.430 -2.941 -18.831 1.00 84.50 83 ASP A C 1
ATOM 677 O O . ASP A 1 83 ? -2.537 -2.871 -19.681 1.00 84.50 83 ASP A O 1
ATOM 681 N N . HIS A 1 84 ? -3.287 -2.415 -17.611 1.00 86.31 84 HIS A N 1
ATOM 682 C CA . HIS A 1 84 ? -2.069 -1.729 -17.183 1.00 86.31 84 HIS A CA 1
ATOM 683 C C . HIS A 1 84 ? -0.928 -2.726 -16.985 1.00 86.31 84 HIS A C 1
ATOM 685 O O . HIS A 1 84 ? 0.217 -2.457 -17.345 1.00 86.31 84 HIS A O 1
ATOM 691 N N . MET A 1 85 ? -1.252 -3.918 -16.485 1.00 86.50 85 MET A N 1
ATOM 692 C CA . MET A 1 85 ? -0.293 -5.003 -16.335 1.00 86.50 85 MET A CA 1
ATOM 693 C C . MET A 1 85 ? 0.245 -5.490 -17.676 1.00 86.50 85 MET A C 1
ATOM 695 O O . MET A 1 85 ? 1.455 -5.662 -17.822 1.00 86.50 85 MET A O 1
ATOM 699 N N . GLN A 1 86 ? -0.629 -5.640 -18.671 1.00 86.38 86 GLN A N 1
ATOM 700 C CA . GLN A 1 86 ? -0.218 -5.987 -20.026 1.00 86.38 86 GLN A CA 1
ATOM 701 C C . GLN A 1 86 ? 0.676 -4.896 -20.632 1.00 86.38 86 GLN A C 1
ATOM 703 O O . GLN A 1 86 ? 1.730 -5.195 -21.188 1.00 86.38 86 GLN A O 1
ATOM 708 N N . TYR A 1 87 ? 0.303 -3.624 -20.470 1.00 88.25 87 TYR A N 1
ATOM 709 C CA . TYR A 1 87 ? 1.110 -2.498 -20.946 1.00 88.25 87 TYR A CA 1
ATOM 710 C C . TYR A 1 87 ? 2.505 -2.462 -20.299 1.00 88.25 87 TYR A C 1
ATOM 712 O O . TYR A 1 87 ? 3.510 -2.263 -20.982 1.00 88.25 87 TYR A O 1
ATOM 720 N N . LEU A 1 88 ? 2.592 -2.735 -18.996 1.00 87.69 88 LEU A N 1
ATOM 721 C CA . LEU A 1 88 ? 3.867 -2.830 -18.293 1.00 87.69 88 LEU A CA 1
ATOM 722 C C . LEU A 1 88 ? 4.723 -4.003 -18.801 1.00 87.69 88 LEU A C 1
ATOM 724 O O . LEU A 1 88 ? 5.932 -3.843 -18.978 1.00 87.69 88 LEU A O 1
ATOM 728 N N . GLN A 1 89 ? 4.123 -5.167 -19.065 1.00 87.12 89 GLN A N 1
ATOM 729 C CA . GLN A 1 89 ? 4.828 -6.305 -19.666 1.00 87.12 89 GLN A CA 1
ATOM 730 C C . GLN A 1 89 ? 5.383 -5.969 -21.054 1.00 87.12 89 GLN A C 1
ATOM 732 O O . GLN A 1 89 ? 6.515 -6.352 -21.364 1.00 87.12 89 GLN A O 1
ATOM 737 N N . ASP A 1 90 ? 4.640 -5.212 -21.862 1.00 87.31 90 ASP A N 1
ATOM 738 C CA . ASP A 1 90 ? 5.095 -4.754 -23.176 1.00 87.31 90 ASP A CA 1
ATOM 739 C C . ASP A 1 90 ? 6.305 -3.808 -23.045 1.00 87.31 90 ASP A C 1
ATOM 741 O O . ASP A 1 90 ? 7.301 -3.974 -23.759 1.00 87.31 90 ASP A O 1
ATOM 745 N N . ILE A 1 91 ? 6.267 -2.863 -22.094 1.00 85.69 91 ILE A N 1
ATOM 746 C CA . ILE A 1 91 ? 7.387 -1.950 -21.807 1.00 85.69 91 ILE A CA 1
ATOM 747 C C . ILE A 1 91 ? 8.622 -2.721 -21.348 1.00 85.69 91 ILE A C 1
ATOM 749 O O . ILE A 1 91 ? 9.709 -2.502 -21.885 1.00 85.69 91 ILE A O 1
ATOM 753 N N . ILE A 1 92 ? 8.471 -3.632 -20.382 1.00 84.75 92 ILE A N 1
ATOM 754 C CA . ILE A 1 92 ? 9.574 -4.462 -19.881 1.00 84.75 92 ILE A CA 1
ATOM 755 C C . ILE A 1 92 ? 10.161 -5.272 -21.040 1.00 84.75 92 ILE A C 1
ATOM 757 O O . ILE A 1 92 ? 11.370 -5.236 -21.271 1.00 84.75 92 ILE A O 1
ATOM 761 N N . SER A 1 93 ? 9.315 -5.926 -21.836 1.00 85.38 93 SER A N 1
ATOM 762 C CA . SER A 1 93 ? 9.757 -6.692 -23.003 1.00 85.38 93 SER A CA 1
ATOM 763 C C . SER A 1 93 ? 10.543 -5.825 -23.978 1.00 85.38 93 SER A C 1
ATOM 765 O O . SER A 1 93 ? 11.602 -6.234 -24.425 1.00 85.38 93 SER A O 1
ATOM 767 N N . TYR A 1 94 ? 10.090 -4.611 -24.285 1.00 83.50 94 TYR A N 1
ATOM 768 C CA . TYR A 1 94 ? 10.790 -3.703 -25.195 1.00 83.50 94 TYR A CA 1
ATOM 769 C C . TYR A 1 94 ? 12.125 -3.199 -24.632 1.00 83.50 94 TYR A C 1
ATOM 771 O O . TYR A 1 94 ? 13.136 -3.214 -25.332 1.00 83.50 94 TYR A O 1
ATOM 779 N N . VAL A 1 95 ? 12.153 -2.777 -23.365 1.00 82.00 95 VAL A N 1
ATOM 780 C CA . VAL A 1 95 ? 13.349 -2.228 -22.704 1.00 82.00 95 VAL A CA 1
ATOM 781 C C . VAL A 1 95 ? 14.436 -3.294 -22.538 1.00 82.00 95 VAL A C 1
ATOM 783 O O . VAL A 1 95 ? 15.627 -2.977 -22.617 1.00 82.00 95 VAL A O 1
ATOM 786 N N . TYR A 1 96 ? 14.050 -4.555 -22.327 1.00 77.31 96 TYR A N 1
ATOM 787 C CA . TYR A 1 96 ? 14.988 -5.670 -22.201 1.00 77.31 96 TYR A CA 1
ATOM 788 C C . TYR A 1 96 ? 15.294 -6.361 -23.542 1.00 77.31 96 TYR A C 1
ATOM 790 O O . TYR A 1 96 ? 16.450 -6.720 -23.756 1.00 77.31 96 TYR A O 1
ATOM 798 N N . ASN A 1 97 ? 14.348 -6.456 -24.487 1.00 71.31 97 ASN A N 1
ATOM 799 C CA . ASN A 1 97 ? 14.611 -6.982 -25.838 1.00 71.31 97 ASN A CA 1
ATOM 800 C C . ASN A 1 97 ? 15.402 -5.997 -26.711 1.00 71.31 97 ASN A C 1
ATOM 802 O O . ASN A 1 97 ? 16.176 -6.433 -27.554 1.00 71.31 97 ASN A O 1
ATOM 806 N N . GLY A 1 98 ? 15.302 -4.683 -26.484 1.00 54.84 98 GLY A N 1
ATOM 807 C CA . GLY A 1 98 ? 16.163 -3.681 -27.128 1.00 54.84 98 GLY A CA 1
ATOM 808 C C . GLY A 1 98 ? 17.643 -3.780 -26.727 1.00 54.84 98 GLY A C 1
ATOM 809 O O . GLY A 1 98 ? 18.493 -3.156 -27.352 1.00 54.84 98 GLY A O 1
ATOM 810 N N . ARG A 1 99 ? 17.982 -4.595 -25.715 1.00 45.69 99 ARG A N 1
ATOM 811 C CA . ARG A 1 99 ? 19.370 -4.971 -25.397 1.00 45.69 99 ARG A CA 1
ATOM 812 C C . ARG A 1 99 ? 19.886 -6.156 -26.229 1.00 45.69 99 ARG A C 1
ATOM 814 O O . ARG A 1 99 ? 21.029 -6.558 -26.032 1.00 45.69 99 ARG A O 1
ATOM 821 N N . ILE A 1 100 ? 19.070 -6.723 -27.125 1.00 40.78 100 ILE A N 1
ATOM 822 C CA . ILE A 1 100 ? 19.441 -7.871 -27.974 1.00 40.78 100 ILE A CA 1
ATOM 823 C C . ILE A 1 100 ? 20.110 -7.420 -29.289 1.00 40.78 100 ILE A C 1
ATOM 825 O O . ILE A 1 100 ? 20.770 -8.221 -29.946 1.00 40.78 100 ILE A O 1
ATOM 829 N N . GLU A 1 101 ? 20.088 -6.130 -29.639 1.00 35.59 101 GLU A N 1
ATOM 830 C CA . GLU A 1 101 ? 20.904 -5.601 -30.742 1.00 35.59 101 GLU A CA 1
ATOM 831 C C . GLU A 1 101 ? 22.277 -5.124 -30.254 1.00 35.59 101 GLU A C 1
ATOM 833 O O . GLU A 1 101 ? 22.539 -3.936 -30.105 1.00 35.59 101 GLU A O 1
ATOM 838 N N . GLN A 1 102 ? 23.157 -6.093 -29.998 1.00 31.02 102 GLN A N 1
ATOM 839 C CA . GLN A 1 102 ? 24.440 -6.211 -30.700 1.00 31.02 102 GLN A CA 1
ATOM 840 C C . GLN A 1 102 ? 24.949 -7.652 -30.546 1.00 31.02 102 GLN A C 1
ATOM 842 O O . GLN A 1 102 ? 25.550 -7.984 -29.518 1.00 31.02 102 GLN A O 1
ATOM 847 N N . PRO A 1 103 ? 24.825 -8.515 -31.570 1.00 34.31 103 PRO A N 1
ATOM 848 C CA . PRO A 1 103 ? 25.854 -9.514 -31.762 1.00 34.31 103 PRO A CA 1
ATOM 849 C C . PRO A 1 103 ? 27.112 -8.733 -32.156 1.00 34.31 103 PRO A C 1
ATOM 851 O O . PRO A 1 103 ? 27.233 -8.239 -33.276 1.00 34.31 103 PRO A O 1
ATOM 854 N N . ARG A 1 104 ? 28.061 -8.574 -31.227 1.00 32.59 104 ARG A N 1
ATOM 855 C CA . ARG A 1 104 ? 29.444 -8.306 -31.636 1.00 32.59 104 ARG A CA 1
ATOM 856 C C . ARG A 1 104 ? 29.805 -9.440 -32.590 1.00 32.59 104 ARG A C 1
ATOM 858 O O . ARG A 1 104 ? 29.816 -10.589 -32.155 1.00 32.59 104 ARG A O 1
ATOM 865 N N . ASN A 1 105 ? 30.051 -9.122 -33.862 1.00 36.94 105 ASN A N 1
ATOM 866 C CA . ASN A 1 105 ? 30.618 -10.055 -34.830 1.00 36.94 105 ASN A CA 1
ATOM 867 C C . ASN A 1 105 ? 31.934 -10.593 -34.257 1.00 36.94 105 ASN A C 1
ATOM 869 O O . ASN A 1 105 ? 32.989 -9.982 -34.400 1.00 36.94 105 ASN A O 1
ATOM 873 N N . TYR A 1 106 ? 31.861 -11.729 -33.576 1.00 32.03 106 TYR A N 1
ATOM 874 C CA . TYR A 1 106 ? 32.974 -12.647 -33.492 1.00 32.03 106 TYR A CA 1
ATOM 875 C C . TYR A 1 106 ? 32.821 -13.560 -34.695 1.00 32.03 106 TYR A C 1
ATOM 877 O O . TYR A 1 106 ? 32.017 -14.492 -34.686 1.00 32.03 106 TYR A O 1
ATOM 885 N N . GLU A 1 107 ? 33.584 -13.268 -35.746 1.00 31.92 107 GLU A N 1
ATOM 886 C CA . GLU A 1 107 ? 33.975 -14.320 -36.672 1.00 31.92 107 GLU A CA 1
ATOM 887 C C . GLU A 1 107 ? 34.605 -15.429 -35.826 1.00 31.92 107 GLU A C 1
ATOM 889 O O . GLU A 1 107 ? 35.642 -15.243 -35.181 1.00 31.92 107 GLU A O 1
ATOM 894 N N . ILE A 1 108 ? 33.924 -16.571 -35.758 1.00 33.78 108 ILE A N 1
ATOM 895 C CA . ILE A 1 108 ? 34.454 -17.768 -35.123 1.00 33.78 108 ILE A CA 1
ATOM 896 C C . ILE A 1 108 ? 35.556 -18.274 -36.050 1.00 33.78 108 ILE A C 1
ATOM 898 O O . ILE A 1 108 ? 35.320 -19.060 -36.961 1.00 33.78 108 ILE A O 1
ATOM 902 N N . ASN A 1 109 ? 36.777 -17.795 -35.830 1.00 39.25 109 ASN A N 1
ATOM 903 C CA . ASN A 1 109 ? 37.952 -18.530 -36.254 1.00 39.25 109 ASN A CA 1
ATOM 904 C C . ASN A 1 109 ? 38.091 -19.717 -35.292 1.00 39.25 109 ASN A C 1
ATOM 906 O O . ASN A 1 109 ? 38.438 -19.546 -34.119 1.00 39.25 109 ASN A O 1
ATOM 910 N N . GLU A 1 110 ? 37.781 -20.917 -35.784 1.00 38.94 110 GLU A N 1
ATOM 911 C CA . GLU A 1 110 ? 37.788 -22.170 -35.017 1.00 38.94 110 GLU A CA 1
ATOM 912 C C . GLU A 1 110 ? 39.154 -22.518 -34.389 1.00 38.94 110 GLU A C 1
ATOM 914 O O . GLU A 1 110 ? 39.231 -23.430 -33.566 1.00 38.94 110 GLU A O 1
ATOM 919 N N . ASN A 1 111 ? 40.212 -21.746 -34.665 1.00 45.78 111 ASN A N 1
ATOM 920 C CA . ASN A 1 111 ? 41.543 -21.947 -34.093 1.00 45.78 111 ASN A CA 1
ATOM 921 C C . ASN A 1 111 ? 41.851 -21.130 -32.820 1.00 45.78 111 ASN A C 1
ATOM 923 O O . ASN A 1 111 ? 42.971 -21.207 -32.322 1.00 45.78 111 ASN A O 1
ATOM 927 N N . ALA A 1 112 ? 40.899 -20.387 -32.240 1.00 40.91 112 ALA A N 1
ATOM 928 C CA . ALA A 1 112 ? 41.135 -19.576 -31.032 1.00 40.91 112 ALA A CA 1
ATOM 929 C C . ALA A 1 112 ? 40.385 -20.072 -29.777 1.00 40.91 112 ALA A C 1
ATOM 931 O O . ALA A 1 112 ? 39.838 -19.284 -29.004 1.00 40.91 112 ALA A O 1
ATOM 932 N N . ARG A 1 113 ? 40.354 -21.387 -29.521 1.00 39.41 113 ARG A N 1
ATOM 933 C CA . ARG A 1 113 ? 39.879 -21.935 -28.233 1.00 39.41 113 ARG A CA 1
ATOM 934 C C . ARG A 1 113 ? 40.937 -21.788 -27.135 1.00 39.41 113 ARG A C 1
ATOM 936 O O . ARG A 1 113 ? 41.513 -22.769 -26.682 1.00 39.41 113 ARG A O 1
ATOM 943 N N . SER A 1 114 ? 41.145 -20.557 -26.675 1.00 45.28 114 SER A N 1
ATOM 944 C CA . SER A 1 114 ? 41.697 -20.267 -25.343 1.00 45.28 114 SER A CA 1
ATOM 945 C C . SER A 1 114 ? 41.446 -18.803 -24.958 1.00 45.28 114 SER A C 1
ATOM 947 O O . SER A 1 114 ? 42.382 -18.030 -24.758 1.00 45.28 114 SER A O 1
ATOM 949 N N . ILE A 1 115 ? 40.179 -18.386 -24.882 1.00 42.88 115 ILE A N 1
ATOM 950 C CA . ILE A 1 115 ? 39.821 -17.102 -24.262 1.00 42.88 115 ILE A CA 1
ATOM 951 C C . ILE A 1 115 ? 39.264 -17.382 -22.863 1.00 42.88 115 ILE A C 1
ATOM 953 O O . ILE A 1 115 ? 38.437 -18.262 -22.650 1.00 42.88 115 ILE A O 1
ATOM 957 N N . ASN A 1 116 ? 39.833 -16.661 -21.906 1.00 54.31 116 ASN A N 1
ATOM 958 C CA . ASN A 1 116 ? 39.863 -16.930 -20.476 1.00 54.31 116 ASN A CA 1
ATOM 959 C C . ASN A 1 116 ? 38.490 -16.669 -19.807 1.00 54.31 116 ASN A C 1
ATOM 961 O O . ASN A 1 116 ? 38.076 -15.514 -19.676 1.00 54.31 116 ASN A O 1
ATOM 965 N N . TYR A 1 117 ? 37.800 -17.734 -19.375 1.00 41.50 117 TYR A N 1
ATOM 966 C CA . TYR A 1 117 ? 36.470 -17.716 -18.729 1.00 41.50 117 TYR A CA 1
ATOM 967 C C . TYR A 1 117 ? 36.410 -16.914 -17.406 1.00 41.50 117 TYR A C 1
ATOM 969 O O . TYR A 1 117 ? 35.326 -16.579 -16.921 1.00 41.50 117 TYR A O 1
ATOM 977 N N . ASP A 1 118 ? 37.564 -16.528 -16.858 1.00 47.34 118 ASP A N 1
ATOM 978 C CA . ASP A 1 118 ? 37.674 -15.798 -15.592 1.00 47.34 118 ASP A CA 1
ATOM 979 C C . ASP A 1 118 ? 37.363 -14.299 -15.689 1.00 47.34 118 ASP A C 1
ATOM 981 O O . ASP A 1 118 ? 37.057 -13.672 -14.673 1.00 47.34 118 ASP A O 1
ATOM 985 N N . ARG A 1 119 ? 37.464 -13.691 -16.880 1.00 46.44 119 ARG A N 1
ATOM 986 C CA . ARG A 1 119 ? 37.253 -12.240 -17.044 1.00 46.44 119 ARG A CA 1
ATOM 987 C C . ARG A 1 119 ? 35.769 -11.902 -17.233 1.00 46.44 119 ARG A C 1
ATOM 989 O O . ARG A 1 119 ? 35.252 -11.060 -16.512 1.00 46.44 119 ARG A O 1
ATOM 996 N N . ALA A 1 120 ? 35.060 -12.653 -18.079 1.00 47.09 120 ALA A N 1
ATOM 997 C CA . ALA A 1 120 ? 33.618 -12.481 -18.296 1.00 47.09 120 ALA A CA 1
ATOM 998 C C . ALA A 1 120 ? 32.781 -12.755 -17.030 1.00 47.09 120 ALA A C 1
ATOM 1000 O O . ALA A 1 120 ? 31.811 -12.050 -16.764 1.00 47.09 120 ALA A O 1
ATOM 1001 N N . SER A 1 121 ? 33.186 -13.729 -16.205 1.00 55.34 121 SER A N 1
ATOM 1002 C CA . SER A 1 121 ? 32.541 -13.979 -14.907 1.00 55.34 121 SER A CA 1
ATOM 1003 C C . SER A 1 121 ? 32.704 -12.801 -13.941 1.00 55.34 121 SER A C 1
ATOM 1005 O O . SER A 1 121 ? 31.805 -12.523 -13.152 1.00 55.34 121 SER A O 1
ATOM 1007 N N . ARG A 1 122 ? 33.834 -12.085 -14.013 1.00 54.00 122 ARG A N 1
ATOM 1008 C CA . ARG A 1 122 ? 34.135 -10.935 -13.153 1.00 54.00 122 ARG A CA 1
ATOM 1009 C C . ARG A 1 122 ? 33.276 -9.724 -13.508 1.00 54.00 122 ARG A C 1
ATOM 1011 O O . ARG A 1 122 ? 32.690 -9.140 -12.604 1.00 54.00 122 ARG A O 1
ATOM 1018 N N . ASP A 1 123 ? 33.125 -9.441 -14.798 1.00 53.81 123 ASP A N 1
ATOM 1019 C CA . ASP A 1 123 ? 32.328 -8.314 -15.298 1.00 53.81 123 ASP A CA 1
ATOM 1020 C C . ASP A 1 123 ? 30.827 -8.490 -14.976 1.00 53.81 123 ASP A C 1
ATOM 1022 O O . ASP A 1 123 ? 30.147 -7.544 -14.583 1.00 53.81 123 ASP A O 1
ATOM 1026 N N . VAL A 1 124 ? 30.308 -9.724 -15.055 1.00 59.81 124 VAL A N 1
ATOM 1027 C CA . VAL A 1 124 ? 28.923 -10.051 -14.652 1.00 59.81 124 VAL A CA 1
ATOM 1028 C C . VAL A 1 124 ? 28.728 -9.911 -13.135 1.00 59.81 124 VAL A C 1
ATOM 1030 O O . VAL A 1 124 ? 27.701 -9.400 -12.684 1.00 59.81 124 VAL A O 1
ATOM 1033 N N . LEU A 1 125 ? 29.716 -10.331 -12.338 1.00 56.69 125 LEU A N 1
ATOM 1034 C CA . LEU A 1 125 ? 29.721 -10.158 -10.880 1.00 56.69 125 LEU A CA 1
ATOM 1035 C C . LEU A 1 125 ? 29.803 -8.683 -10.467 1.00 56.69 125 LEU A C 1
ATOM 1037 O O . LEU A 1 125 ? 29.214 -8.301 -9.459 1.00 56.69 125 LEU A O 1
ATOM 1041 N N . GLU A 1 126 ? 30.535 -7.865 -11.216 1.00 60.78 126 GLU A N 1
ATOM 1042 C CA . GLU A 1 126 ? 30.700 -6.434 -10.963 1.00 60.78 126 GLU A CA 1
ATOM 1043 C C . GLU A 1 126 ? 29.420 -5.658 -11.284 1.00 60.78 126 GLU A C 1
ATOM 1045 O O . GLU A 1 126 ? 28.918 -4.942 -10.419 1.00 60.78 126 GLU A O 1
ATOM 1050 N N . TYR A 1 127 ? 28.797 -5.929 -12.435 1.00 53.81 127 TYR A N 1
ATOM 1051 C CA . TYR A 1 127 ? 27.489 -5.366 -12.790 1.00 53.81 127 TYR A CA 1
ATOM 1052 C C . TYR A 1 127 ? 26.394 -5.755 -11.784 1.00 53.81 127 TYR A C 1
ATOM 1054 O O . TYR A 1 127 ? 25.572 -4.932 -11.382 1.00 53.81 127 TYR A O 1
ATOM 1062 N N . GLY A 1 128 ? 26.401 -7.009 -11.317 1.00 54.47 128 GLY A N 1
ATOM 1063 C CA . GLY A 1 128 ? 25.487 -7.459 -10.267 1.00 54.47 128 GLY A CA 1
ATOM 1064 C C . GLY A 1 128 ? 25.694 -6.727 -8.935 1.00 54.47 128 GLY A C 1
ATOM 1065 O O . GLY A 1 128 ? 24.719 -6.423 -8.251 1.00 54.47 128 GLY A O 1
ATOM 1066 N N . LYS A 1 129 ? 26.940 -6.404 -8.566 1.00 64.50 129 LYS A N 1
ATOM 1067 C CA . LYS A 1 129 ? 27.248 -5.648 -7.338 1.00 64.50 129 LYS A CA 1
ATOM 1068 C C . LYS A 1 129 ? 26.788 -4.195 -7.421 1.00 64.50 129 LYS A C 1
ATOM 1070 O O . LYS A 1 129 ? 26.244 -3.701 -6.439 1.00 64.50 129 LYS A O 1
ATOM 1075 N N . GLU A 1 130 ? 26.977 -3.553 -8.569 1.00 60.28 130 GLU A N 1
ATOM 1076 C CA . GLU A 1 130 ? 26.528 -2.179 -8.828 1.00 60.28 130 GLU A CA 1
ATOM 1077 C C . GLU A 1 130 ? 24.995 -2.080 -8.760 1.00 60.28 130 GLU A C 1
ATOM 1079 O O . GLU A 1 130 ? 24.439 -1.266 -8.026 1.00 60.28 130 GLU A O 1
ATOM 1084 N N . MET A 1 131 ? 24.284 -3.025 -9.383 1.00 59.66 131 MET A N 1
ATOM 1085 C CA . MET A 1 131 ? 22.819 -3.066 -9.319 1.00 59.66 131 MET A CA 1
ATOM 1086 C C . MET A 1 131 ? 22.301 -3.280 -7.885 1.00 59.66 131 MET A C 1
ATOM 1088 O O . MET A 1 131 ? 21.299 -2.695 -7.477 1.00 59.66 131 MET A O 1
ATOM 1092 N N . VAL A 1 132 ? 22.996 -4.105 -7.094 1.00 64.06 132 VAL A N 1
ATOM 1093 C CA . VAL A 1 132 ? 22.672 -4.321 -5.676 1.00 64.06 132 VAL A CA 1
ATOM 1094 C C . VAL A 1 132 ? 22.955 -3.072 -4.839 1.00 64.06 132 VAL A C 1
ATOM 1096 O O . VAL A 1 132 ? 22.184 -2.794 -3.918 1.00 64.06 132 VAL A O 1
ATOM 1099 N N . SER A 1 133 ? 24.012 -2.303 -5.130 1.00 66.12 133 SER A N 1
ATOM 1100 C CA . SER A 1 133 ? 24.258 -1.039 -4.424 1.00 66.12 133 SER A CA 1
ATOM 1101 C C . SER A 1 133 ? 23.198 0.006 -4.738 1.00 66.12 133 SER A C 1
ATOM 1103 O O . SER A 1 133 ? 22.718 0.656 -3.811 1.00 66.12 133 SER A O 1
ATOM 1105 N N . ASP A 1 134 ? 22.770 0.097 -5.995 1.00 65.19 134 ASP A N 1
ATOM 1106 C CA . ASP A 1 134 ? 21.743 1.047 -6.427 1.00 65.19 134 ASP A CA 1
ATOM 1107 C C . ASP A 1 134 ? 20.390 0.729 -5.784 1.00 65.19 134 ASP A C 1
ATOM 1109 O O . ASP A 1 134 ? 19.748 1.604 -5.203 1.00 65.19 134 ASP A O 1
ATOM 1113 N N . ILE A 1 135 ? 19.996 -0.550 -5.772 1.00 66.56 135 ILE A N 1
ATOM 1114 C CA . ILE A 1 135 ? 18.783 -1.006 -5.077 1.00 66.56 135 ILE A CA 1
ATOM 1115 C C . ILE A 1 135 ? 18.874 -0.713 -3.578 1.00 66.56 135 ILE A C 1
ATOM 1117 O O . ILE A 1 135 ? 17.911 -0.246 -2.971 1.00 66.56 135 ILE A O 1
ATOM 1121 N N . LYS A 1 136 ? 20.028 -0.972 -2.955 1.00 70.06 136 LYS A N 1
ATOM 1122 C CA . LYS A 1 136 ? 20.221 -0.720 -1.523 1.00 70.06 136 LYS A CA 1
ATOM 1123 C C . LYS A 1 136 ? 20.115 0.771 -1.197 1.00 70.06 136 LYS A C 1
ATOM 1125 O O . LYS A 1 136 ? 19.556 1.120 -0.158 1.00 70.06 136 LYS A O 1
ATOM 1130 N N . GLN A 1 137 ? 20.617 1.631 -2.078 1.00 66.12 137 GLN A N 1
ATOM 1131 C CA . GLN A 1 137 ? 20.520 3.078 -1.938 1.00 66.12 137 GLN A CA 1
ATOM 1132 C C . GLN A 1 137 ? 19.070 3.559 -2.084 1.00 66.12 137 GLN A C 1
ATOM 1134 O O . GLN A 1 137 ? 18.610 4.347 -1.259 1.00 66.12 137 GLN A O 1
ATOM 1139 N N . GLU A 1 138 ? 18.328 3.039 -3.063 1.00 64.00 138 GLU A N 1
ATOM 1140 C CA . GLU A 1 138 ? 16.927 3.410 -3.289 1.00 64.00 138 GLU A CA 1
ATOM 1141 C C . GLU A 1 138 ? 16.021 2.965 -2.132 1.00 64.00 138 GLU A C 1
ATOM 1143 O O . GLU A 1 138 ? 15.254 3.759 -1.588 1.00 64.00 138 GLU A O 1
ATOM 1148 N N . VAL A 1 139 ? 16.193 1.730 -1.652 1.00 69.56 139 VAL A N 1
ATOM 1149 C CA . VAL A 1 139 ? 15.483 1.224 -0.466 1.00 69.56 139 VAL A CA 1
ATOM 1150 C C . VAL A 1 139 ? 15.789 2.085 0.762 1.00 69.56 139 VAL A C 1
ATOM 1152 O O . VAL A 1 139 ? 14.888 2.413 1.533 1.00 69.56 139 VAL A O 1
ATOM 1155 N N . GLN A 1 140 ? 17.043 2.506 0.950 1.00 65.44 140 GLN A N 1
ATOM 1156 C CA . GLN A 1 140 ? 17.419 3.377 2.065 1.00 65.44 140 GLN A CA 1
ATOM 1157 C C . GLN A 1 140 ? 16.753 4.762 1.969 1.00 65.44 140 GLN A C 1
ATOM 1159 O O . GLN A 1 140 ? 16.351 5.328 2.997 1.00 65.44 140 GLN A O 1
ATOM 1164 N N . ASN A 1 141 ? 16.604 5.296 0.754 1.00 64.19 141 ASN A N 1
ATOM 1165 C CA . ASN A 1 141 ? 15.914 6.557 0.494 1.00 64.19 141 ASN A CA 1
ATOM 1166 C C . ASN A 1 141 ? 14.413 6.440 0.810 1.00 64.19 141 ASN A C 1
ATOM 1168 O O . ASN A 1 141 ? 13.868 7.284 1.528 1.00 64.19 141 ASN A O 1
ATOM 1172 N N . GLU A 1 142 ? 13.755 5.368 0.360 1.00 64.69 142 GLU A N 1
ATOM 1173 C CA . GLU A 1 142 ? 12.337 5.121 0.641 1.00 64.69 142 GLU A CA 1
ATOM 1174 C C . GLU A 1 142 ? 12.064 4.888 2.131 1.00 64.69 142 GLU A C 1
ATOM 1176 O O . GLU A 1 142 ? 11.152 5.500 2.692 1.00 64.69 142 GLU A O 1
ATOM 1181 N N . VAL A 1 143 ? 12.883 4.077 2.811 1.00 70.81 143 VAL A N 1
ATOM 1182 C CA . VAL A 1 143 ? 12.774 3.848 4.264 1.00 70.81 143 VAL A CA 1
ATOM 1183 C C . VAL A 1 143 ? 12.906 5.167 5.027 1.00 70.81 143 VAL A C 1
ATOM 1185 O O . VAL A 1 143 ? 12.116 5.449 5.932 1.00 70.81 143 VAL A O 1
ATOM 1188 N N . SER A 1 144 ? 13.847 6.024 4.622 1.00 68.88 144 SER A N 1
ATOM 1189 C CA . SER A 1 144 ? 14.024 7.352 5.218 1.00 68.88 144 SER A CA 1
ATOM 1190 C C . SER A 1 144 ? 12.813 8.261 4.970 1.00 68.88 144 SER A C 1
ATOM 1192 O O . SER A 1 144 ? 12.407 9.008 5.866 1.00 68.88 144 SER A O 1
ATOM 1194 N N . ALA A 1 145 ? 12.194 8.181 3.787 1.00 67.25 145 ALA A N 1
ATOM 1195 C CA . ALA A 1 145 ? 10.988 8.933 3.448 1.00 67.25 145 ALA A CA 1
ATOM 1196 C C . ALA A 1 145 ? 9.750 8.450 4.226 1.00 67.25 145 ALA A C 1
ATOM 1198 O O . ALA A 1 145 ? 8.962 9.278 4.695 1.00 67.25 145 ALA A O 1
ATOM 1199 N N . ILE A 1 146 ? 9.588 7.137 4.409 1.00 71.00 146 ILE A N 1
ATOM 1200 C CA . ILE A 1 146 ? 8.519 6.534 5.221 1.00 71.00 146 ILE A CA 1
ATOM 1201 C C . ILE A 1 146 ? 8.670 6.957 6.685 1.00 71.00 146 ILE A C 1
ATOM 1203 O O . ILE A 1 146 ? 7.711 7.444 7.285 1.00 71.00 146 ILE A O 1
ATOM 1207 N N . GLU A 1 147 ? 9.882 6.872 7.239 1.00 76.25 147 GLU A N 1
ATOM 1208 C CA . GLU A 1 147 ? 10.167 7.304 8.611 1.00 76.25 147 GLU A CA 1
ATOM 1209 C C . GLU A 1 147 ? 9.823 8.791 8.817 1.00 76.25 147 GLU A C 1
ATOM 1211 O O . GLU A 1 147 ? 9.259 9.184 9.843 1.00 76.25 147 GLU A O 1
ATOM 1216 N N . LEU A 1 148 ? 10.107 9.632 7.818 1.00 74.50 148 LEU A N 1
ATOM 1217 C CA . LEU A 1 148 ? 9.784 11.056 7.850 1.00 74.50 148 LEU A CA 1
ATOM 1218 C C . LEU A 1 148 ? 8.270 11.315 7.774 1.00 74.50 148 LEU A C 1
ATOM 1220 O O . LEU A 1 148 ? 7.765 12.211 8.456 1.00 74.50 148 LEU A O 1
ATOM 1224 N N . ARG A 1 149 ? 7.528 10.526 6.984 1.00 72.75 149 ARG A N 1
ATOM 1225 C CA . ARG A 1 149 ? 6.056 10.584 6.912 1.00 72.75 149 ARG A CA 1
ATOM 1226 C C . ARG A 1 149 ? 5.414 10.184 8.241 1.00 72.75 149 ARG A C 1
ATOM 1228 O O . ARG A 1 149 ? 4.539 10.905 8.717 1.00 72.75 149 ARG A O 1
ATOM 1235 N N . GLU A 1 150 ? 5.873 9.106 8.869 1.00 77.25 150 GLU A N 1
ATOM 1236 C CA . GLU A 1 150 ? 5.363 8.658 10.172 1.00 77.25 150 GLU A CA 1
ATOM 1237 C C . GLU A 1 150 ? 5.641 9.678 11.285 1.00 77.25 150 GLU A C 1
ATOM 1239 O O . GLU A 1 150 ? 4.754 10.011 12.073 1.00 77.25 150 G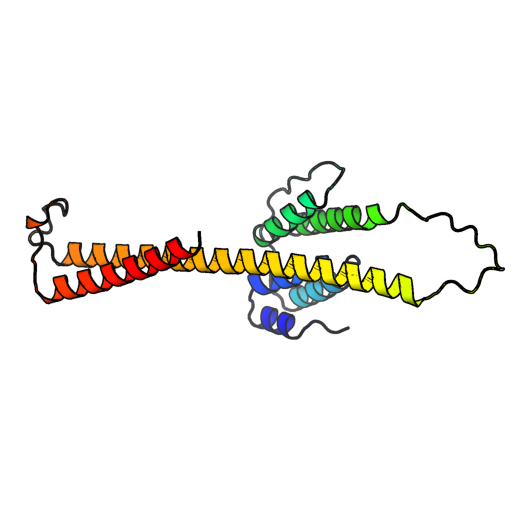LU A O 1
ATOM 1244 N N . LYS A 1 151 ? 6.830 10.292 11.303 1.00 76.50 151 LYS A N 1
ATOM 1245 C CA . LYS A 1 151 ? 7.142 11.354 12.277 1.00 76.50 151 LYS A CA 1
ATOM 1246 C C . LYS A 1 151 ? 6.296 12.611 12.078 1.00 76.50 151 LYS A C 1
ATOM 1248 O O . LYS A 1 151 ? 5.842 13.192 13.062 1.00 76.50 151 LYS A O 1
ATOM 1253 N N . LYS A 1 152 ? 6.014 13.005 10.830 1.00 79.38 152 LYS A N 1
ATOM 1254 C CA . LYS A 1 152 ? 5.064 14.095 10.534 1.00 79.38 152 LYS A CA 1
ATOM 1255 C C . LYS A 1 152 ? 3.655 13.774 11.039 1.00 79.38 152 LYS A C 1
ATOM 1257 O O . LYS A 1 152 ? 3.032 14.638 11.653 1.00 79.38 152 LYS A O 1
ATOM 1262 N N . LYS A 1 153 ? 3.169 12.541 10.842 1.00 80.25 153 LYS A N 1
ATOM 1263 C CA . LYS A 1 153 ? 1.879 12.094 11.400 1.00 80.25 153 LYS A CA 1
ATOM 1264 C C . LYS A 1 153 ? 1.864 12.182 12.928 1.00 80.25 153 LYS A C 1
ATOM 1266 O O . LYS A 1 153 ? 0.881 12.670 13.482 1.00 80.25 153 LYS A O 1
ATOM 1271 N N . LYS A 1 154 ? 2.952 11.778 13.602 1.00 80.38 154 LYS A N 1
ATOM 1272 C CA . LYS A 1 154 ? 3.074 11.901 15.065 1.00 80.38 154 LYS A CA 1
ATOM 1273 C C . LYS A 1 154 ? 2.953 13.361 15.515 1.00 80.38 154 LYS A C 1
ATOM 1275 O O . LYS A 1 154 ? 2.140 13.641 16.383 1.00 80.38 154 LYS A O 1
ATOM 1280 N N . ILE A 1 155 ? 3.653 14.297 14.865 1.00 78.06 155 ILE A N 1
ATOM 1281 C CA . ILE A 1 155 ? 3.541 15.737 15.178 1.00 78.06 155 ILE A CA 1
ATOM 1282 C C . ILE A 1 155 ? 2.097 16.237 15.030 1.00 78.06 155 ILE A C 1
ATOM 1284 O O . ILE A 1 155 ? 1.595 16.930 15.908 1.00 78.06 155 ILE A O 1
ATOM 1288 N N . ILE A 1 156 ? 1.409 15.878 13.941 1.00 79.81 156 ILE A N 1
ATOM 1289 C CA . ILE A 1 156 ? 0.009 16.285 13.719 1.00 79.81 156 ILE A CA 1
ATOM 1290 C C . ILE A 1 156 ? -0.899 15.746 14.832 1.00 79.81 156 ILE A C 1
ATOM 1292 O O . ILE A 1 156 ? -1.796 16.451 15.298 1.00 79.81 156 ILE A O 1
ATOM 1296 N N . LYS A 1 157 ? -0.656 14.509 15.278 1.00 82.38 157 LYS A N 1
ATOM 1297 C CA . LYS A 1 157 ? -1.384 13.899 16.389 1.00 82.38 157 LYS A CA 1
ATOM 1298 C C . LYS A 1 157 ? -1.154 14.666 17.696 1.00 82.38 157 LYS A C 1
ATOM 1300 O O . LYS A 1 157 ? -2.146 15.041 18.315 1.00 82.38 157 LYS A O 1
ATOM 1305 N N . GLU A 1 158 ? 0.093 14.971 18.061 1.00 80.44 158 GLU A N 1
ATOM 1306 C CA . GLU A 1 158 ? 0.389 15.735 19.289 1.00 80.44 158 GLU A CA 1
ATOM 1307 C C . GLU A 1 158 ? -0.202 17.150 19.235 1.00 80.44 158 GLU A C 1
ATOM 1309 O O . GLU A 1 158 ? -0.845 17.600 20.182 1.00 80.44 158 GLU A O 1
ATOM 1314 N N . LEU A 1 159 ? -0.126 17.830 18.086 1.00 79.38 159 LEU A N 1
ATOM 1315 C CA . LEU A 1 159 ? -0.779 19.132 17.892 1.00 79.38 159 LEU A CA 1
ATOM 1316 C C . LEU A 1 159 ? -2.304 19.050 18.051 1.00 79.38 159 LEU A C 1
ATOM 1318 O O . LEU A 1 159 ? -2.932 19.948 18.624 1.00 79.38 159 LEU A O 1
ATOM 1322 N N . SER A 1 160 ? -2.922 17.965 17.576 1.00 80.75 160 SER A N 1
ATOM 1323 C CA . SER A 1 160 ? -4.349 17.725 17.791 1.00 80.75 160 SER A CA 1
ATOM 1324 C C . SER A 1 160 ? -4.676 17.502 19.268 1.00 80.75 160 SER A C 1
ATOM 1326 O O . SER A 1 160 ? -5.714 17.986 19.723 1.00 80.75 160 SER A O 1
ATOM 1328 N N . GLN A 1 161 ? -3.819 16.800 20.014 1.00 79.94 161 GLN A N 1
ATOM 1329 C CA . GLN A 1 161 ? -3.989 16.571 21.451 1.00 79.94 161 GLN A CA 1
ATOM 1330 C C . GLN A 1 161 ? -3.876 17.877 22.240 1.00 79.94 161 GLN A C 1
ATOM 1332 O O . GLN A 1 161 ? -4.803 18.205 22.980 1.00 79.94 161 GLN A O 1
ATOM 1337 N N . LEU A 1 162 ? -2.846 18.686 21.976 1.00 81.75 162 LEU A N 1
ATOM 1338 C CA . LEU A 1 162 ? -2.705 20.037 22.531 1.00 81.75 162 LEU A CA 1
ATOM 1339 C C . LEU A 1 162 ? -3.964 20.880 22.283 1.00 81.75 162 LEU A C 1
ATOM 1341 O O . LEU A 1 162 ? -4.524 21.477 23.200 1.00 81.75 162 LEU A O 1
ATOM 1345 N N . THR A 1 163 ? -4.481 20.861 21.052 1.00 81.19 163 THR A N 1
ATOM 1346 C CA . THR A 1 163 ? -5.698 21.605 20.690 1.00 81.19 163 THR A CA 1
ATOM 1347 C C . THR A 1 163 ? -6.928 21.127 21.473 1.00 81.19 163 THR A C 1
ATOM 1349 O O . THR A 1 163 ? -7.786 21.934 21.831 1.00 81.19 163 THR A O 1
ATOM 1352 N N . LYS A 1 164 ? -7.045 19.821 21.743 1.00 83.56 164 LYS A N 1
ATOM 1353 C CA . LYS A 1 164 ? -8.141 19.255 22.546 1.00 83.56 164 LYS A CA 1
ATOM 1354 C C . LYS A 1 164 ? -8.024 19.649 24.017 1.00 83.56 164 LYS A C 1
ATOM 1356 O O . LYS A 1 164 ? -9.030 20.047 24.595 1.00 83.56 164 LYS A O 1
ATOM 1361 N N . LEU A 1 165 ? -6.822 19.588 24.592 1.00 82.56 165 LEU A N 1
ATOM 1362 C CA . LEU A 1 165 ? -6.568 20.009 25.972 1.00 82.56 165 LEU A CA 1
ATOM 1363 C C . LEU A 1 165 ? -6.955 21.479 26.176 1.00 82.56 165 LEU A C 1
ATOM 1365 O O . LEU A 1 165 ? -7.728 21.790 27.077 1.00 82.56 165 LEU A O 1
ATOM 1369 N N . LEU A 1 166 ? -6.537 22.361 25.263 1.00 81.00 166 LEU A N 1
ATOM 1370 C CA . LEU A 1 166 ? -6.887 23.786 25.306 1.00 81.00 166 LEU A CA 1
ATOM 1371 C C . LEU A 1 166 ? -8.394 24.037 25.141 1.00 81.00 166 LEU A C 1
ATOM 1373 O O . LEU A 1 166 ? -8.955 24.910 25.797 1.00 81.00 166 LEU A O 1
ATOM 1377 N N . LYS A 1 167 ? -9.080 23.258 24.293 1.00 80.12 167 LYS A N 1
ATOM 1378 C CA . LYS A 1 167 ? -10.547 23.323 24.154 1.00 80.12 167 LYS A CA 1
ATOM 1379 C C . LYS A 1 167 ? -11.279 22.887 25.420 1.00 80.12 167 LYS A C 1
ATOM 1381 O O . LYS A 1 167 ? -12.316 23.468 25.733 1.00 80.12 167 LYS A O 1
ATOM 1386 N N . ASN A 1 168 ? -10.766 21.875 26.115 1.00 80.25 168 ASN A N 1
ATOM 1387 C CA . ASN A 1 168 ? -11.381 21.333 27.324 1.00 80.25 168 ASN A CA 1
ATOM 1388 C C . ASN A 1 168 ? -11.157 22.233 28.543 1.00 80.25 168 ASN A C 1
ATOM 1390 O O . ASN A 1 168 ? -12.060 22.367 29.360 1.00 80.25 168 ASN A O 1
ATOM 1394 N N . ALA A 1 169 ? -9.998 22.887 28.624 1.00 79.56 169 ALA A N 1
ATOM 1395 C CA . ALA A 1 169 ? -9.653 23.834 29.683 1.00 79.56 169 ALA A CA 1
ATOM 1396 C C . ALA A 1 169 ? -10.266 25.233 29.496 1.00 79.56 169 ALA A C 1
ATOM 1398 O O . ALA A 1 169 ? -9.938 26.170 30.215 1.00 79.56 169 ALA A O 1
ATOM 1399 N N . ARG A 1 170 ? -11.136 25.421 28.506 1.00 79.88 170 ARG A N 1
ATOM 1400 C CA . ARG A 1 170 ? -11.741 26.717 28.198 1.00 79.88 170 ARG A CA 1
ATOM 1401 C C . ARG A 1 170 ? -12.737 27.136 29.286 1.00 79.88 170 ARG A C 1
ATOM 1403 O O . ARG A 1 170 ? -13.643 26.370 29.608 1.00 79.88 170 ARG A O 1
ATOM 1410 N N . ILE A 1 171 ? -12.599 28.367 29.783 1.00 76.19 171 ILE A N 1
ATOM 1411 C CA . ILE A 1 171 ? -13.432 28.934 30.862 1.00 76.19 171 ILE A CA 1
ATOM 1412 C C . ILE A 1 171 ? -14.886 29.104 30.400 1.00 76.19 171 ILE A C 1
ATOM 1414 O O . ILE A 1 171 ? -15.813 28.698 31.094 1.00 76.19 171 ILE A O 1
ATOM 1418 N N . ASP A 1 172 ? -15.084 29.649 29.196 1.00 70.25 172 ASP A N 1
ATOM 1419 C CA . ASP A 1 172 ? -16.399 29.807 28.571 1.00 70.25 172 ASP A CA 1
ATOM 1420 C C . ASP A 1 172 ? -16.394 29.213 27.158 1.00 70.25 172 ASP A C 1
ATOM 1422 O O . ASP A 1 172 ? -15.701 29.688 26.252 1.00 70.25 172 ASP A O 1
ATOM 1426 N N . LYS A 1 173 ? -17.214 28.175 26.951 1.00 69.50 173 LYS A N 1
ATOM 1427 C CA . LYS A 1 173 ? -17.342 27.439 25.683 1.00 69.50 173 LYS A CA 1
ATOM 1428 C C . LYS A 1 173 ? -17.866 28.294 24.518 1.00 69.50 173 LYS A C 1
ATOM 1430 O O . LYS A 1 173 ? -17.776 27.844 23.373 1.00 69.50 173 LYS A O 1
ATOM 1435 N N . SER A 1 174 ? -18.352 29.510 24.775 1.00 68.00 174 SER A N 1
ATOM 1436 C CA . SER A 1 174 ? -18.803 30.482 23.772 1.00 68.00 174 SER A CA 1
ATOM 1437 C C . SER A 1 174 ? -17.702 31.450 23.291 1.00 68.00 174 SER A C 1
ATOM 1439 O O . SER A 1 174 ? -17.724 31.861 22.133 1.00 68.00 174 SER A O 1
ATOM 1441 N N . VAL A 1 175 ? -16.649 31.707 24.087 1.00 66.75 175 VAL A N 1
ATOM 1442 C CA . VAL A 1 175 ? -15.572 32.692 23.791 1.00 66.75 175 VAL A CA 1
ATOM 1443 C C . VAL A 1 175 ? -14.323 32.098 23.121 1.00 66.75 175 VAL A C 1
ATOM 1445 O O . VAL A 1 175 ? -13.710 31.207 23.690 1.00 66.75 175 VAL A O 1
ATOM 1448 N N . ASN A 1 176 ? -13.934 32.536 21.922 1.00 63.59 176 ASN A N 1
ATOM 1449 C CA . ASN A 1 176 ? -12.866 31.911 21.118 1.00 63.59 176 ASN A CA 1
ATOM 1450 C C . ASN A 1 176 ? -11.521 31.700 21.878 1.00 63.59 176 ASN A C 1
ATOM 1452 O O . ASN A 1 176 ? -11.134 32.502 22.726 1.00 63.59 176 ASN A O 1
ATOM 1456 N N . ILE A 1 177 ? -10.769 30.648 21.519 1.00 65.38 177 ILE A N 1
ATOM 1457 C CA . ILE A 1 177 ? -9.443 30.278 22.078 1.00 65.38 177 ILE A CA 1
ATOM 1458 C C . ILE A 1 177 ? -8.336 31.261 21.641 1.00 65.38 177 ILE A C 1
ATOM 1460 O O . ILE A 1 177 ? -7.172 31.111 21.990 1.00 65.38 177 ILE A O 1
ATOM 1464 N N . SER A 1 178 ? -8.675 32.304 20.884 1.00 65.81 178 SER A N 1
ATOM 1465 C CA . SER A 1 178 ? -7.721 33.304 20.402 1.00 65.81 178 SER A CA 1
ATOM 1466 C C . SER A 1 178 ? -7.036 34.116 21.509 1.00 65.81 178 SER A C 1
ATOM 1468 O O . SER A 1 178 ? -6.067 34.802 21.202 1.00 65.81 178 SER A O 1
ATOM 1470 N N . SER A 1 179 ? -7.513 34.056 22.761 1.00 72.31 179 SER A N 1
ATOM 1471 C CA . SER A 1 179 ? -6.835 34.654 23.918 1.00 72.31 179 SER A CA 1
ATOM 1472 C C . SER A 1 179 ? -6.488 33.612 24.983 1.00 72.31 179 SER A C 1
ATOM 1474 O O . SER A 1 179 ? -7.308 32.762 25.334 1.00 72.31 179 SER A O 1
ATOM 1476 N N . VAL A 1 180 ? -5.273 33.737 25.522 1.00 70.19 180 VAL A N 1
ATOM 1477 C CA . VAL A 1 180 ? -4.719 32.939 26.630 1.00 70.19 180 VAL A CA 1
ATOM 1478 C C . VAL A 1 180 ? -5.526 33.124 27.919 1.00 70.19 180 VAL A C 1
ATOM 1480 O O . VAL A 1 180 ? -5.617 32.197 28.725 1.00 70.19 180 VAL A O 1
ATOM 1483 N N . ASP A 1 181 ? -6.169 34.283 28.071 1.00 73.50 181 ASP A N 1
ATOM 1484 C CA . ASP A 1 181 ? -6.971 34.646 29.245 1.00 73.50 181 ASP A CA 1
ATOM 1485 C C . ASP A 1 181 ? -8.274 33.835 29.353 1.00 73.50 181 ASP A C 1
ATOM 1487 O O . ASP A 1 181 ? -8.894 33.785 30.410 1.00 73.50 181 ASP A O 1
ATOM 1491 N N . ASN A 1 182 ? -8.684 33.160 28.271 1.00 77.69 182 ASN A N 1
ATOM 1492 C CA . ASN A 1 182 ? -9.905 32.347 28.222 1.00 77.69 182 ASN A CA 1
ATOM 1493 C C . ASN A 1 182 ? -9.682 30.884 28.648 1.00 77.69 182 ASN A C 1
ATOM 1495 O O . ASN A 1 182 ? -10.585 30.051 28.499 1.00 77.69 182 ASN A O 1
ATOM 1499 N N . ILE A 1 183 ? -8.483 30.550 29.134 1.00 78.44 183 ILE A N 1
ATOM 1500 C CA . ILE A 1 183 ? -8.083 29.198 29.532 1.00 78.44 183 ILE A CA 1
ATOM 1501 C C . ILE A 1 183 ? -7.973 29.129 31.057 1.00 78.44 183 ILE A C 1
ATOM 1503 O O . ILE A 1 183 ? -7.314 29.949 31.692 1.00 78.44 183 ILE A O 1
ATOM 1507 N N . ALA A 1 184 ? -8.605 28.119 31.645 1.00 82.81 184 ALA A N 1
ATOM 1508 C CA . ALA A 1 184 ? -8.457 27.762 33.042 1.00 82.81 184 ALA A CA 1
ATOM 1509 C C . ALA A 1 184 ? -7.113 27.046 33.220 1.00 82.81 184 ALA A C 1
ATOM 1511 O O . ALA A 1 184 ? -6.983 25.851 32.960 1.00 82.81 184 ALA A O 1
ATOM 1512 N N . TRP A 1 185 ? -6.097 27.804 33.619 1.00 81.12 185 TRP A N 1
ATOM 1513 C CA . TRP A 1 185 ? -4.757 27.281 33.854 1.00 81.12 185 TRP A CA 1
ATOM 1514 C C . TRP A 1 185 ? -4.693 26.551 35.193 1.00 81.12 185 TRP A C 1
ATOM 1516 O O . TRP A 1 185 ? -4.605 27.179 36.247 1.00 81.12 185 TRP A O 1
ATOM 1526 N N . ASP A 1 186 ? -4.704 25.223 35.150 1.00 85.50 186 ASP A N 1
ATOM 1527 C CA . ASP A 1 186 ? -4.345 24.392 36.294 1.00 85.50 186 ASP A CA 1
ATOM 1528 C C . ASP A 1 186 ? -2.947 23.767 36.115 1.00 85.50 186 ASP A C 1
ATOM 1530 O O . ASP A 1 186 ? -2.351 23.770 35.030 1.00 85.50 186 ASP A O 1
ATOM 1534 N N . TYR A 1 187 ? -2.387 23.266 37.218 1.00 82.75 187 TYR A N 1
ATOM 1535 C CA . TYR A 1 187 ? -1.048 22.673 37.230 1.00 82.75 187 TYR A CA 1
ATOM 1536 C C . TYR A 1 187 ? -0.942 21.434 36.326 1.00 82.75 187 TYR A C 1
ATOM 1538 O O . TYR A 1 187 ? 0.106 21.205 35.719 1.00 82.75 187 TYR A O 1
ATOM 1546 N N . GLN A 1 188 ? -2.022 20.658 36.211 1.00 79.12 188 GLN A N 1
ATOM 1547 C CA . GLN A 1 188 ? -2.057 19.422 35.435 1.00 79.12 188 GLN A CA 1
ATOM 1548 C C . GLN A 1 188 ? -2.033 19.723 33.932 1.00 79.12 188 GLN A C 1
ATOM 1550 O O . GLN A 1 188 ? -1.199 19.189 33.207 1.00 79.12 188 GLN A O 1
ATOM 1555 N N . LEU A 1 189 ? -2.858 20.667 33.482 1.00 80.56 189 LEU A N 1
ATOM 1556 C CA . LEU A 1 189 ? -2.890 21.182 32.121 1.00 80.56 189 LEU A CA 1
ATOM 1557 C C . LEU A 1 189 ? -1.534 21.755 31.714 1.00 80.56 189 LEU A C 1
ATOM 1559 O O . LEU A 1 189 ? -1.057 21.486 30.614 1.00 80.56 189 LEU A O 1
ATOM 1563 N N . 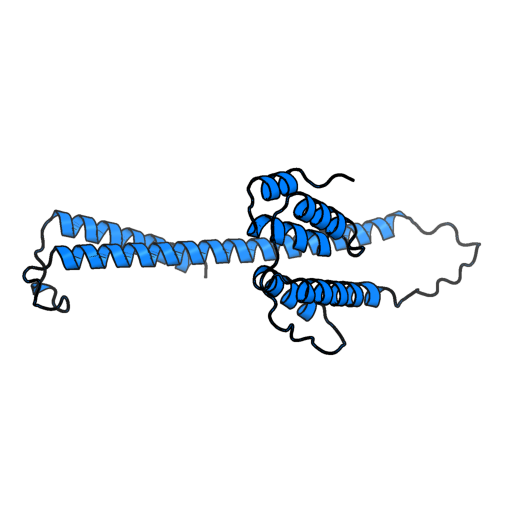TYR A 1 190 ? -0.891 22.529 32.592 1.00 79.19 190 TYR A N 1
ATOM 1564 C CA . TYR A 1 190 ? 0.442 23.061 32.316 1.00 79.19 190 TYR A CA 1
ATOM 1565 C C . TYR A 1 190 ? 1.483 21.944 32.145 1.00 79.19 190 TYR A C 1
ATOM 1567 O O . TYR A 1 190 ? 2.301 22.002 31.224 1.00 79.19 190 TYR A O 1
ATOM 1575 N N . ALA A 1 191 ? 1.446 20.912 32.995 1.00 78.88 191 ALA A N 1
ATOM 1576 C CA . ALA A 1 191 ? 2.332 19.756 32.885 1.00 78.88 191 ALA A CA 1
ATOM 1577 C C . ALA A 1 191 ? 2.094 18.966 31.584 1.00 78.88 191 ALA A C 1
ATOM 1579 O O . ALA A 1 191 ? 3.054 18.645 30.881 1.00 78.88 191 ALA A O 1
ATOM 1580 N N . ASP A 1 192 ? 0.834 18.726 31.221 1.00 79.88 192 ASP A N 1
ATOM 1581 C CA . ASP A 1 192 ? 0.454 17.974 30.022 1.00 79.88 192 ASP A CA 1
ATOM 1582 C C . ASP A 1 192 ? 0.815 18.735 28.736 1.00 79.88 192 ASP A C 1
ATOM 1584 O O . ASP A 1 192 ? 1.429 18.173 27.827 1.00 79.88 192 ASP A O 1
ATOM 1588 N N . LEU A 1 193 ? 0.543 20.045 28.682 1.00 83.31 193 LEU A N 1
ATOM 1589 C CA . LEU A 1 193 ? 0.953 20.907 27.567 1.00 83.31 193 LEU A CA 1
ATOM 1590 C C . LEU A 1 193 ? 2.478 20.948 27.414 1.00 83.31 193 LEU A C 1
ATOM 1592 O O . LEU A 1 193 ? 2.992 20.904 26.295 1.00 83.31 193 LEU A O 1
ATOM 1596 N N . LYS A 1 194 ? 3.213 21.022 28.531 1.00 83.94 194 LYS A N 1
ATOM 1597 C CA . LYS A 1 194 ? 4.679 21.027 28.526 1.00 83.94 194 LYS A CA 1
ATOM 1598 C C . LYS A 1 194 ? 5.244 19.708 27.998 1.00 83.94 194 LYS A C 1
ATOM 1600 O O . LYS A 1 194 ? 6.171 19.750 27.191 1.00 83.94 194 LYS A O 1
ATOM 1605 N N . 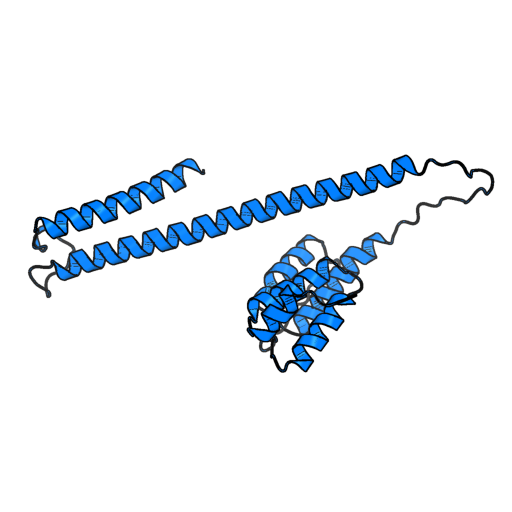ASN A 1 195 ? 4.695 18.569 28.416 1.00 83.75 195 ASN A N 1
ATOM 1606 C CA . ASN A 1 195 ? 5.135 17.248 27.962 1.00 83.75 195 ASN A CA 1
ATOM 1607 C C . ASN A 1 195 ? 4.924 17.072 26.450 1.00 83.75 195 ASN A C 1
ATOM 1609 O O . ASN A 1 195 ? 5.855 16.706 25.732 1.00 83.75 195 ASN A O 1
ATOM 1613 N N . GLU A 1 196 ? 3.738 17.415 25.950 1.00 78.94 196 GLU A N 1
ATOM 1614 C CA . GLU A 1 196 ? 3.420 17.325 24.521 1.00 78.94 196 GLU A CA 1
ATOM 1615 C C . GLU A 1 196 ? 4.263 18.294 23.673 1.00 78.94 196 GLU A C 1
ATOM 1617 O O . GLU A 1 196 ? 4.790 17.934 22.616 1.00 78.94 196 GLU A O 1
ATOM 1622 N N . ALA A 1 197 ? 4.489 19.519 24.160 1.00 81.56 197 ALA A N 1
ATOM 1623 C CA . ALA A 1 197 ? 5.375 20.474 23.497 1.00 81.56 197 ALA A CA 1
ATOM 1624 C C . ALA A 1 197 ? 6.833 19.979 23.445 1.00 81.56 197 ALA A C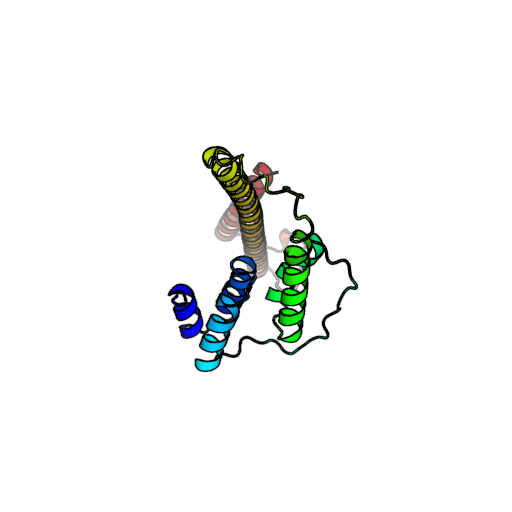 1
ATOM 1626 O O . ALA A 1 197 ? 7.510 20.146 22.426 1.00 81.56 197 ALA A O 1
ATOM 1627 N N . GLN A 1 198 ? 7.324 19.343 24.512 1.00 83.19 198 GLN A N 1
ATOM 1628 C CA . GLN A 1 198 ? 8.668 18.764 24.555 1.00 83.19 198 GLN A CA 1
ATOM 1629 C C . GLN A 1 198 ? 8.833 17.601 23.570 1.00 83.19 198 GLN A C 1
ATOM 1631 O O . GLN A 1 198 ? 9.865 17.520 22.899 1.00 83.19 198 GLN A O 1
ATOM 1636 N N . GLU A 1 199 ? 7.823 16.742 23.420 1.00 80.38 199 GLU A N 1
ATOM 1637 C CA . GLU A 1 199 ? 7.842 15.668 22.421 1.00 80.38 199 GLU A CA 1
ATOM 1638 C C . GLU A 1 199 ? 7.866 16.222 20.990 1.00 80.38 199 GLU A C 1
ATOM 1640 O O . GLU A 1 199 ? 8.663 15.762 20.167 1.00 80.38 199 GLU A O 1
ATOM 1645 N N . ILE A 1 200 ? 7.100 17.278 20.695 1.00 81.94 200 ILE A N 1
ATOM 1646 C CA . ILE A 1 200 ? 7.167 17.962 19.393 1.00 81.94 200 ILE A CA 1
ATOM 1647 C C . ILE A 1 200 ? 8.571 18.530 19.149 1.00 81.94 200 ILE A C 1
ATOM 1649 O O . ILE A 1 200 ? 9.151 18.288 18.088 1.00 81.94 200 ILE A O 1
ATOM 1653 N N . ILE A 1 201 ? 9.158 19.233 20.124 1.00 82.38 201 ILE A N 1
ATOM 1654 C CA . ILE A 1 201 ? 10.518 19.791 20.012 1.00 82.38 201 ILE A CA 1
ATOM 1655 C C . ILE A 1 201 ? 11.546 18.681 19.771 1.00 82.38 201 ILE A C 1
ATOM 1657 O O . ILE A 1 201 ? 12.439 18.839 18.934 1.00 82.38 201 ILE A O 1
ATOM 1661 N N . ARG A 1 202 ? 11.418 17.544 20.461 1.00 83.69 202 ARG A N 1
ATOM 1662 C CA . ARG A 1 202 ? 12.299 16.383 20.297 1.00 83.69 202 ARG A CA 1
ATOM 1663 C C . ARG A 1 202 ? 12.225 15.819 18.880 1.00 83.69 202 ARG A C 1
ATOM 1665 O O . ARG A 1 202 ? 13.266 15.567 18.268 1.00 83.69 202 ARG A O 1
ATOM 1672 N N . ILE A 1 203 ? 11.016 15.654 18.342 1.00 78.94 203 ILE A N 1
ATOM 1673 C CA . ILE A 1 203 ? 10.808 15.147 16.981 1.00 78.94 203 ILE A CA 1
ATOM 1674 C C . ILE A 1 203 ? 11.324 16.164 15.950 1.00 78.94 203 ILE A C 1
ATOM 1676 O O . ILE A 1 203 ? 12.041 15.782 15.026 1.00 78.94 203 ILE A O 1
ATOM 1680 N N . CYS A 1 204 ? 11.048 17.458 16.123 1.00 77.81 204 CYS A N 1
ATOM 1681 C CA . CYS A 1 204 ? 11.533 18.522 15.237 1.00 77.81 204 CYS A CA 1
ATOM 1682 C C . CYS A 1 204 ? 13.066 18.639 15.235 1.00 77.81 204 CYS A C 1
ATOM 1684 O O . CYS A 1 204 ? 13.674 18.707 14.168 1.00 77.81 204 CYS A O 1
ATOM 1686 N N . SER A 1 205 ? 13.706 18.579 16.406 1.00 80.62 205 SER A N 1
ATOM 1687 C CA . SER A 1 205 ? 15.172 18.606 16.537 1.00 80.62 205 SER A CA 1
ATOM 1688 C C . SER A 1 205 ? 15.826 17.407 15.848 1.00 80.62 205 SER A C 1
ATOM 1690 O O . SER A 1 205 ? 16.881 17.535 15.227 1.00 80.62 205 SER A O 1
ATOM 1692 N N . TYR A 1 206 ? 15.185 16.237 15.917 1.00 77.25 206 TYR A N 1
ATOM 1693 C CA . TYR A 1 206 ? 15.624 15.053 15.185 1.00 77.25 206 TYR A CA 1
ATOM 1694 C C . TYR A 1 206 ? 15.531 15.255 13.664 1.00 77.25 206 TYR A C 1
ATOM 1696 O O . TYR A 1 206 ? 16.459 14.904 12.939 1.00 77.25 206 TYR A O 1
ATOM 1704 N N . LEU A 1 207 ? 14.433 15.840 13.174 1.00 74.56 207 LEU A N 1
ATOM 1705 C CA . LEU A 1 207 ? 14.243 16.117 11.746 1.00 74.56 207 LEU A CA 1
ATOM 1706 C C . LEU A 1 207 ? 15.250 17.147 11.211 1.00 74.56 207 LEU A C 1
ATOM 1708 O O . LEU A 1 207 ? 15.682 17.037 10.067 1.00 74.56 207 LEU A O 1
ATOM 1712 N N . GLN A 1 208 ? 15.653 18.118 12.033 1.00 77.00 208 GLN A N 1
ATOM 1713 C CA . GLN A 1 208 ? 16.600 19.164 11.643 1.00 77.00 208 GLN A CA 1
ATOM 1714 C C . GLN A 1 208 ? 18.049 18.661 11.529 1.00 77.00 208 GLN A C 1
ATOM 1716 O O . GLN A 1 208 ? 18.796 19.181 10.711 1.00 77.00 208 GLN A O 1
ATOM 1721 N N . ARG A 1 209 ? 18.437 17.625 12.289 1.00 71.19 209 ARG A N 1
ATOM 1722 C CA . ARG A 1 209 ? 19.774 16.993 12.214 1.00 71.19 209 ARG A CA 1
ATOM 1723 C C . ARG A 1 209 ? 19.967 16.053 11.013 1.00 71.19 209 ARG A C 1
ATOM 1725 O O . ARG A 1 209 ? 21.067 15.546 10.832 1.00 71.19 209 ARG A O 1
ATOM 1732 N N . ARG A 1 210 ? 18.907 15.769 10.247 1.00 57.94 210 ARG A N 1
ATOM 1733 C CA . ARG A 1 210 ? 18.925 14.874 9.071 1.00 57.94 210 ARG A CA 1
ATOM 1734 C C . ARG A 1 210 ? 18.917 15.607 7.717 1.00 57.94 210 ARG A C 1
ATOM 1736 O O . ARG A 1 210 ? 18.905 14.927 6.696 1.00 57.94 210 ARG A O 1
ATOM 1743 N N . LYS A 1 211 ? 18.865 16.944 7.709 1.00 49.72 211 LYS A N 1
ATOM 1744 C CA . LYS A 1 211 ? 19.132 17.772 6.518 1.00 49.72 211 LYS A CA 1
ATOM 1745 C C . LYS A 1 211 ? 20.631 17.959 6.346 1.00 49.72 211 LYS A C 1
ATOM 1747 O O . LYS A 1 211 ? 21.047 18.042 5.176 1.00 49.72 211 LYS A O 1
#

Sequence (211 aa):
MAISNEFKQAVMNKDILEIRLLLKNSLLLDTSFGKYREMLNYVNSSGVNIWIDSKPVDRKEKPWTKDLMNYELTAIVNDFSEDHMQYLQDIISYVYNGRIEQPRNYEINENARSINYDRASRDVLEYGKEMVSDIKQEVQNEVSAIELREKKKKIIKELSQLTKLLKNARIDKSVNISSVDNIAWDYQLYADLKNEAQEIIRICSYLQRRK

Radius of gyration: 27.84 Å; chains: 1; bounding box: 60×59×74 Å

Secondary structure (DSSP, 8-state):
-PPPHHHHHHHHTT-HHHHHHHHHHHHHH-TT-HHHHHHHHHHHHTT---PPPPPPP--PPSPP-HHHHHHHHHHTTTS--HHHHHHHHHHHHHHHHTT----------TT-----HHHHHHHHHHHHHHHHHHHHHHHHHHHHHHHHHHHHHHHHHHHHHHHHHHHHTBS-TTS-TTSGGGB---HHHHHHHHHHHHHHHHHHHHHHTT-